Protein AF-0000000083580157 (afdb_homodimer)

InterPro domains:
  IPR006016 UspA [PF00582] (4-114)
  IPR014729 Rossmann-like alpha/beta/alpha sandwich fold [G3DSA:3.40.50.620] (3-148)

pLDDT: mean 82.27, std 22.16, range [27.19, 98.88]

Nearest PDB structures (foldseek):
  3tnj-assembly1_A-2  TM=6.710E-01  e=1.121E-06  Nitrosomonas europaea ATCC 19718
  4wny-assembly1_A-2  TM=6.795E-01  e=1.760E-06  Burkholderia pseudomallei 1710b
  3fg9-assembly1_B  TM=5.840E-01  e=4.632E-06  Lactiplantibacillus plantarum
  1jmv-assembly3_C  TM=6.205E-01  e=2.222E-04  Haemophilus influenzae
  3loq-assembly2_B  TM=6.103E-01  e=3.336E-03  Archaeoglobus fulgidus

Secondary structure (DSSP, 8-state):
--PPEEEEE--SSHHHHHHHHHHHHHT--TT-EEEEEEEE---SS--HHHHHHHHHHHHHHHHHHHGGGTTSTT-EEEEEEEES-HHHHHHHHHHHHT-SEEEEEE-TT-GGGT-HHHHHHHHT-SSEEEEEEPPPSS-S---SSTT---EEEEEEEEE--PPP--------------------------/--PPEEEEE--SSHHHHHHHHHHHHHT--TT-EEEEEEEE---SS--HHHHHHHHHHHHHHHHHHHGGGTTSTT-EEEEEEEES-HHHHHHHHHHHHT-SEEEEEE-TT-GGGT-HHHHHHHHT-SSEEEEEEPPPSS-S---SSTT---EEEEEEEEE--PPP--------------------------

Structure (mmCIF, N/CA/C/O backbone):
data_AF-0000000083580157-model_v1
#
loop_
_entity.id
_entity.type
_entity.pdbx_description
1 polymer 'UspA domain-containing protein'
#
loop_
_atom_site.group_PDB
_atom_site.id
_atom_site.type_symbol
_atom_site.label_atom_id
_atom_site.label_alt_id
_atom_site.label_comp_id
_atom_site.label_asym_id
_atom_site.label_entity_id
_atom_site.label_seq_id
_atom_site.pdbx_PDB_ins_code
_atom_site.Cartn_x
_atom_site.Cartn_y
_atom_site.Cartn_z
_atom_site.occupancy
_atom_site.B_iso_or_equiv
_atom_site.auth_seq_id
_atom_site.auth_comp_id
_atom_site.auth_asym_id
_atom_site.auth_atom_id
_atom_site.pdbx_PDB_model_num
ATOM 1 N N . MET A 1 1 ? 23.203 -1.245 -0.619 1 55.81 1 MET A N 1
ATOM 2 C CA . MET A 1 1 ? 21.828 -1.436 -0.195 1 55.81 1 MET A CA 1
ATOM 3 C C . MET A 1 1 ? 21.344 -2.84 -0.539 1 55.81 1 MET A C 1
ATOM 5 O O . MET A 1 1 ? 21.656 -3.367 -1.607 1 55.81 1 MET A O 1
ATOM 9 N N . VAL A 1 2 ? 21.109 -3.666 0.452 1 67.31 2 VAL A N 1
ATOM 10 C CA . VAL A 1 2 ? 20.719 -5.047 0.189 1 67.31 2 VAL A CA 1
ATOM 11 C C . VAL A 1 2 ? 19.453 -5.07 -0.673 1 67.31 2 VAL A C 1
ATOM 13 O O . VAL A 1 2 ? 18.469 -4.414 -0.351 1 67.31 2 VAL A O 1
ATOM 16 N N . PRO A 1 3 ? 19.625 -5.594 -1.921 1 82.44 3 PRO A N 1
ATOM 17 C CA . PRO A 1 3 ? 18.469 -5.699 -2.814 1 82.44 3 PRO A CA 1
ATOM 18 C C . PRO A 1 3 ? 17.297 -6.434 -2.176 1 82.44 3 PRO A C 1
ATOM 20 O O . PRO A 1 3 ? 17.5 -7.359 -1.382 1 82.44 3 PRO A O 1
ATOM 23 N N . HIS A 1 4 ? 16.078 -5.914 -2.373 1 92.69 4 HIS A N 1
ATOM 24 C CA . HIS A 1 4 ? 14.891 -6.609 -1.915 1 92.69 4 HIS A CA 1
ATOM 25 C C . HIS A 1 4 ? 14.445 -7.668 -2.922 1 92.69 4 HIS A C 1
ATOM 27 O O . HIS A 1 4 ? 14.523 -7.445 -4.133 1 92.69 4 HIS A O 1
ATOM 33 N N . LYS A 1 5 ? 14.172 -8.812 -2.402 1 97.69 5 LYS A N 1
ATOM 34 C CA . LYS A 1 5 ? 13.578 -9.875 -3.205 1 97.69 5 LYS A CA 1
ATOM 35 C C . LYS A 1 5 ? 12.055 -9.844 -3.117 1 97.69 5 LYS A C 1
ATOM 37 O O . LYS A 1 5 ? 11.484 -10.016 -2.035 1 97.69 5 LYS A O 1
ATOM 42 N N . ILE A 1 6 ? 11.453 -9.672 -4.266 1 98.25 6 ILE A N 1
ATOM 43 C CA . ILE A 1 6 ? 10.008 -9.5 -4.312 1 98.25 6 ILE A CA 1
ATOM 44 C C . ILE A 1 6 ? 9.391 -10.539 -5.25 1 98.25 6 ILE A C 1
ATOM 46 O O . ILE A 1 6 ? 9.922 -10.797 -6.332 1 98.25 6 ILE A O 1
ATOM 50 N N . ILE A 1 7 ? 8.32 -11.148 -4.805 1 98.81 7 ILE A N 1
ATOM 51 C CA . ILE A 1 7 ? 7.598 -12.094 -5.648 1 98.81 7 ILE A CA 1
ATOM 52 C C . ILE A 1 7 ? 6.273 -11.469 -6.094 1 98.81 7 ILE A C 1
ATOM 54 O O . ILE A 1 7 ? 5.559 -10.875 -5.285 1 98.81 7 ILE A O 1
ATOM 58 N N . ALA A 1 8 ? 5.992 -11.57 -7.352 1 98.88 8 ALA A N 1
ATOM 59 C CA . ALA A 1 8 ? 4.691 -11.203 -7.906 1 98.88 8 ALA A CA 1
ATOM 60 C C . ALA A 1 8 ? 3.988 -12.414 -8.5 1 98.88 8 ALA A C 1
ATOM 62 O O . ALA A 1 8 ? 4.57 -13.148 -9.305 1 98.88 8 ALA A O 1
ATOM 63 N N . VAL A 1 9 ? 2.746 -12.617 -8.078 1 98.88 9 VAL A N 1
ATOM 64 C CA . VAL A 1 9 ? 1.962 -13.734 -8.594 1 98.88 9 VAL A CA 1
ATOM 65 C C . VAL A 1 9 ? 1.395 -13.375 -9.961 1 98.88 9 VAL A C 1
ATOM 67 O O . VAL A 1 9 ? 0.75 -12.336 -10.125 1 98.88 9 VAL A O 1
ATOM 70 N N . VAL A 1 10 ? 1.62 -14.25 -10.906 1 98.88 10 VAL A N 1
ATOM 71 C CA . VAL A 1 10 ? 1.156 -14.047 -12.281 1 98.88 10 VAL A CA 1
ATOM 72 C C . VAL A 1 10 ? -0.082 -14.906 -12.531 1 98.88 10 VAL A C 1
ATOM 74 O O . VAL A 1 10 ? -0.008 -16.141 -12.516 1 98.88 10 VAL A O 1
ATOM 77 N N . GLU A 1 11 ? -1.159 -14.273 -12.727 1 98.31 11 GLU A N 1
ATOM 78 C CA . GLU A 1 11 ? -2.426 -14.891 -13.109 1 98.31 11 GLU A CA 1
ATOM 79 C C . GLU A 1 11 ? -3.055 -14.18 -14.305 1 98.31 11 GLU A C 1
ATOM 81 O O . GLU A 1 11 ? -2.756 -13.016 -14.562 1 98.31 11 GLU A O 1
ATOM 86 N N . ASP A 1 12 ? -3.918 -14.922 -15 1 97.81 12 ASP A N 1
ATOM 87 C CA . ASP A 1 12 ? -4.57 -14.328 -16.156 1 97.81 12 ASP A CA 1
ATOM 88 C C . ASP A 1 12 ? -5.852 -13.602 -15.758 1 97.81 12 ASP A C 1
ATOM 90 O O . ASP A 1 12 ? -6.938 -13.938 -16.234 1 97.81 12 ASP A O 1
ATOM 94 N N . VAL A 1 13 ? -5.777 -12.688 -14.852 1 96.94 13 VAL A N 1
ATOM 95 C CA . VAL A 1 13 ? -6.84 -11.805 -14.375 1 96.94 13 VAL A CA 1
ATOM 96 C C . VAL A 1 13 ? -6.316 -10.367 -14.281 1 96.94 13 VAL A C 1
ATOM 98 O O . VAL A 1 13 ? -5.133 -10.148 -14.016 1 96.94 13 VAL A O 1
ATOM 101 N N . ASP A 1 14 ? -7.117 -9.375 -14.484 1 96.25 14 ASP A N 1
ATOM 102 C CA . ASP A 1 14 ? -6.727 -7.965 -14.484 1 96.25 14 ASP A CA 1
ATOM 103 C C . ASP A 1 14 ? -6.156 -7.555 -13.125 1 96.25 14 ASP A C 1
ATOM 105 O O . ASP A 1 14 ? -5.219 -6.758 -13.062 1 96.25 14 ASP A O 1
ATOM 109 N N . ALA A 1 15 ? -6.707 -8.102 -12.078 1 97.38 15 ALA A N 1
ATOM 110 C CA . ALA A 1 15 ? -6.254 -7.746 -10.742 1 97.38 15 ALA A CA 1
ATOM 111 C C . ALA A 1 15 ? -4.758 -7.996 -10.578 1 97.38 15 ALA A C 1
ATOM 113 O O . ALA A 1 15 ? -4.062 -7.23 -9.906 1 97.38 15 ALA A O 1
ATOM 114 N N . ALA A 1 16 ? -4.273 -9.062 -11.172 1 98.56 16 ALA A N 1
ATOM 115 C CA . ALA A 1 16 ? -2.855 -9.398 -11.07 1 98.56 16 ALA A CA 1
ATOM 116 C C . ALA A 1 16 ? -1.994 -8.375 -11.797 1 98.56 16 ALA A C 1
ATOM 118 O O . ALA A 1 16 ? -0.924 -7.992 -11.32 1 98.56 16 ALA A O 1
ATOM 119 N N . ARG A 1 17 ? -2.416 -7.922 -12.938 1 98 17 ARG A N 1
ATOM 120 C CA . ARG A 1 17 ? -1.688 -6.891 -13.664 1 98 17 ARG A CA 1
ATOM 121 C C . ARG A 1 17 ? -1.689 -5.574 -12.898 1 98 17 ARG A C 1
ATOM 123 O O . ARG A 1 17 ? -0.661 -4.898 -12.812 1 98 17 ARG A O 1
ATOM 130 N N . TYR A 1 18 ? -2.814 -5.242 -12.383 1 97.19 18 TYR A N 1
ATOM 131 C CA . TYR A 1 18 ? -2.914 -4.031 -11.578 1 97.19 18 TYR A CA 1
ATOM 132 C C . TYR A 1 18 ? -1.979 -4.094 -10.375 1 97.19 18 TYR A C 1
ATOM 134 O O . TYR A 1 18 ? -1.35 -3.096 -10.016 1 97.19 18 TYR A O 1
ATOM 142 N N . ALA A 1 19 ? -1.941 -5.273 -9.812 1 98.62 19 ALA A N 1
ATOM 143 C CA . ALA A 1 19 ? -1.087 -5.449 -8.641 1 98.62 19 ALA A CA 1
ATOM 144 C C . ALA A 1 19 ? 0.376 -5.184 -8.984 1 98.62 19 ALA A C 1
ATOM 146 O O . ALA A 1 19 ? 1.064 -4.449 -8.273 1 98.62 19 ALA A O 1
ATOM 147 N N . LEU A 1 20 ? 0.856 -5.711 -10.07 1 98.56 20 LEU A N 1
ATOM 148 C CA . LEU A 1 20 ? 2.248 -5.5 -10.453 1 98.56 20 LEU A CA 1
ATOM 149 C C . LEU A 1 20 ? 2.488 -4.051 -10.859 1 98.56 20 LEU A C 1
ATOM 151 O O . LEU A 1 20 ? 3.516 -3.463 -10.508 1 98.56 20 LEU A O 1
ATOM 155 N N . ARG A 1 21 ? 1.56 -3.48 -11.586 1 97.38 21 ARG A N 1
ATOM 156 C CA . ARG A 1 21 ? 1.691 -2.074 -11.961 1 97.38 21 ARG A CA 1
ATOM 157 C C . ARG A 1 21 ? 1.788 -1.189 -10.719 1 97.38 21 ARG A C 1
ATOM 159 O O . ARG A 1 21 ? 2.613 -0.276 -10.664 1 97.38 21 ARG A O 1
ATOM 166 N N . TRP A 1 22 ? 0.952 -1.472 -9.789 1 97.38 22 TRP A N 1
ATOM 167 C CA . TRP A 1 22 ? 1.004 -0.72 -8.539 1 97.38 22 TRP A CA 1
ATOM 168 C C . TRP A 1 22 ? 2.367 -0.866 -7.871 1 97.38 22 TRP A C 1
ATOM 170 O O . TRP A 1 22 ? 2.934 0.114 -7.383 1 97.38 22 TRP A O 1
ATOM 180 N N . ALA A 1 23 ? 2.84 -2.09 -7.793 1 97.75 23 ALA A N 1
ATOM 181 C CA . ALA A 1 23 ? 4.141 -2.34 -7.172 1 97.75 23 ALA A CA 1
ATOM 182 C C . ALA A 1 23 ? 5.25 -1.59 -7.902 1 97.75 23 ALA A C 1
ATOM 184 O O . ALA A 1 23 ? 6.156 -1.039 -7.273 1 97.75 23 ALA A O 1
ATOM 185 N N . VAL A 1 24 ? 5.191 -1.546 -9.195 1 96.69 24 VAL A N 1
ATOM 186 C CA . VAL A 1 24 ? 6.18 -0.854 -10.016 1 96.69 24 VAL A CA 1
ATOM 187 C C . VAL A 1 24 ? 6.184 0.635 -9.68 1 96.69 24 VAL A C 1
ATOM 189 O O . VAL A 1 24 ? 7.246 1.254 -9.586 1 96.69 24 VAL A O 1
ATOM 192 N N . GLN A 1 25 ? 5.07 1.14 -9.43 1 94 25 GLN A N 1
ATOM 193 C CA . GLN A 1 25 ? 4.926 2.572 -9.195 1 94 25 GLN A CA 1
ATOM 194 C C . GLN A 1 25 ? 5.27 2.928 -7.75 1 94 25 GLN A C 1
ATOM 196 O O . GLN A 1 25 ? 5.793 4.012 -7.477 1 94 25 GLN A O 1
ATOM 201 N N . ASN A 1 26 ? 5.047 1.979 -6.855 1 94.44 26 ASN A N 1
ATOM 202 C CA . ASN A 1 26 ? 5.039 2.396 -5.457 1 94.44 26 ASN A CA 1
ATOM 203 C C . ASN A 1 26 ? 6.098 1.655 -4.645 1 94.44 26 ASN A C 1
ATOM 205 O O . ASN A 1 26 ? 6.559 2.154 -3.617 1 94.44 26 ASN A O 1
ATOM 209 N N . LEU A 1 27 ? 6.492 0.524 -5.098 1 94.38 27 LEU A N 1
ATOM 210 C CA . LEU A 1 27 ? 7.246 -0.34 -4.195 1 94.38 27 LEU A CA 1
ATOM 211 C C . LEU A 1 27 ? 8.633 -0.634 -4.762 1 94.38 27 LEU A C 1
ATOM 213 O O . LEU A 1 27 ? 9.633 -0.546 -4.043 1 94.38 27 LEU A O 1
ATOM 217 N N . LEU A 1 28 ? 8.711 -0.946 -6.039 1 94.5 28 LEU A N 1
ATOM 218 C CA . LEU A 1 28 ? 9.953 -1.419 -6.645 1 94.5 28 LEU A CA 1
ATOM 219 C C . LEU A 1 28 ? 10.961 -0.283 -6.777 1 94.5 28 LEU A C 1
ATOM 221 O O . LEU A 1 28 ? 10.586 0.847 -7.102 1 94.5 28 LEU A O 1
ATOM 225 N N . ARG A 1 29 ? 12.172 -0.649 -6.562 1 91.56 29 ARG A N 1
ATOM 226 C CA . ARG A 1 29 ? 13.266 0.311 -6.68 1 91.56 29 ARG A CA 1
ATOM 227 C C . ARG A 1 29 ? 14.469 -0.311 -7.383 1 91.56 29 ARG A C 1
ATOM 229 O O . ARG A 1 29 ? 14.469 -1.508 -7.676 1 91.56 29 ARG A O 1
ATOM 236 N N . ASN A 1 30 ? 15.383 0.606 -7.598 1 89.31 30 ASN A N 1
ATOM 237 C CA . ASN A 1 30 ? 16.625 0.175 -8.234 1 89.31 30 ASN A CA 1
ATOM 238 C C . ASN A 1 30 ? 17.312 -0.92 -7.43 1 89.31 30 ASN A C 1
ATOM 240 O O . ASN A 1 30 ? 17.453 -0.806 -6.211 1 89.31 30 ASN A O 1
ATOM 244 N N . GLY A 1 31 ? 17.625 -2.025 -8.164 1 90.25 31 GLY A N 1
ATOM 245 C CA . GLY A 1 31 ? 18.391 -3.09 -7.527 1 90.25 31 GLY A CA 1
ATOM 246 C C . GLY A 1 31 ? 17.516 -4.215 -7 1 90.25 31 GLY A C 1
ATOM 247 O O . GLY A 1 31 ? 18.016 -5.281 -6.641 1 90.25 31 GLY A O 1
ATOM 248 N N . ASP A 1 32 ? 16.25 -4.074 -7.023 1 94.5 32 ASP A N 1
ATOM 249 C CA . ASP A 1 32 ? 15.352 -5.113 -6.539 1 94.5 32 ASP A CA 1
ATOM 250 C C . ASP A 1 32 ? 15.352 -6.32 -7.477 1 94.5 32 ASP A C 1
ATOM 252 O O . ASP A 1 32 ? 15.688 -6.195 -8.656 1 94.5 32 ASP A O 1
ATOM 256 N N . LEU A 1 33 ? 15.094 -7.43 -6.883 1 96.94 33 LEU A N 1
ATOM 257 C CA . LEU A 1 33 ? 14.891 -8.672 -7.621 1 96.94 33 LEU A CA 1
ATOM 258 C C . LEU A 1 33 ? 13.422 -9.078 -7.609 1 96.94 33 LEU A C 1
ATOM 260 O O . LEU A 1 33 ? 12.852 -9.336 -6.547 1 96.94 33 LEU A O 1
ATOM 264 N N . VAL A 1 34 ? 12.898 -9.086 -8.789 1 98.25 34 VAL A N 1
ATOM 265 C CA . VAL A 1 34 ? 11.492 -9.445 -8.906 1 98.25 34 VAL A CA 1
ATOM 266 C C . VAL A 1 34 ? 11.352 -10.828 -9.539 1 98.25 34 VAL A C 1
ATOM 268 O O . VAL A 1 34 ? 11.898 -11.078 -10.617 1 98.25 34 VAL A O 1
ATOM 271 N N . THR A 1 35 ? 10.695 -11.711 -8.852 1 98.75 35 THR A N 1
ATOM 272 C CA . THR A 1 35 ? 10.383 -13.023 -9.398 1 98.75 35 THR A CA 1
ATOM 273 C C . THR A 1 35 ? 8.906 -13.125 -9.766 1 98.75 35 THR A C 1
ATOM 275 O O . THR A 1 35 ? 8.031 -12.984 -8.906 1 98.75 35 THR A O 1
ATOM 278 N N . LEU A 1 36 ? 8.648 -13.297 -11.07 1 98.88 36 LEU A N 1
ATOM 279 C CA . LEU A 1 36 ? 7.301 -13.531 -11.57 1 98.88 36 LEU A CA 1
ATOM 280 C C . LEU A 1 36 ? 6.973 -15.023 -11.562 1 98.88 36 LEU A C 1
ATOM 282 O O . LEU A 1 36 ? 7.648 -15.812 -12.227 1 98.88 36 LEU A O 1
ATOM 286 N N . ILE A 1 37 ? 5.902 -15.375 -10.82 1 98.88 37 ILE A N 1
ATOM 287 C CA . ILE A 1 37 ? 5.613 -16.797 -10.672 1 98.88 37 ILE A CA 1
ATOM 288 C C . ILE A 1 37 ? 4.227 -17.094 -11.242 1 98.88 37 ILE A C 1
ATOM 290 O O . ILE A 1 37 ? 3.232 -16.516 -10.82 1 98.88 37 ILE A O 1
ATOM 294 N N . HIS A 1 38 ? 4.184 -17.953 -12.172 1 98.88 38 HIS A N 1
ATOM 295 C CA . HIS A 1 38 ? 2.939 -18.531 -12.672 1 98.88 38 HIS A CA 1
ATOM 296 C C . HIS A 1 38 ? 2.857 -20.016 -12.367 1 98.88 38 HIS A C 1
ATOM 298 O O . HIS A 1 38 ? 3.807 -20.766 -12.617 1 98.88 38 HIS A O 1
ATOM 304 N N . VAL A 1 39 ? 1.701 -20.422 -11.844 1 98.38 39 VAL A N 1
ATOM 305 C CA . VAL A 1 39 ? 1.461 -21.828 -11.508 1 98.38 39 VAL A CA 1
ATOM 306 C C . VAL A 1 39 ? 0.292 -22.359 -12.328 1 98.38 39 VAL A C 1
ATOM 308 O O . VAL A 1 39 ? -0.781 -21.75 -12.367 1 98.38 39 VAL A O 1
ATOM 311 N N . TYR A 1 40 ? 0.488 -23.406 -13.031 1 96.19 40 TYR A N 1
ATOM 312 C CA . TYR A 1 40 ? -0.598 -24.062 -13.766 1 96.19 40 TYR A CA 1
ATOM 313 C C . TYR A 1 40 ? -0.956 -25.391 -13.133 1 96.19 40 TYR A C 1
ATOM 315 O O . TYR A 1 40 ? -0.108 -26.047 -12.516 1 96.19 40 TYR A O 1
ATOM 323 N N . PRO A 1 41 ? -2.279 -25.766 -13.195 1 92.62 41 PRO A N 1
ATOM 324 C CA . PRO A 1 41 ? -2.744 -26.969 -12.477 1 92.62 41 PRO A CA 1
ATOM 325 C C . PRO A 1 41 ? -2.152 -28.25 -13.039 1 92.62 41 PRO A C 1
ATOM 327 O O . PRO A 1 41 ? -1.911 -28.359 -14.242 1 92.62 41 PRO A O 1
ATOM 330 N N . SER A 1 42 ? -2.012 -29.156 -12.039 1 87.81 42 SER A N 1
ATOM 331 C CA . SER A 1 42 ? -1.619 -30.516 -12.422 1 87.81 42 SER A CA 1
ATOM 332 C C . SER A 1 42 ? -2.812 -31.312 -12.938 1 87.81 42 SER A C 1
ATOM 334 O O . SER A 1 42 ? -3.908 -31.219 -12.383 1 87.81 42 SER A O 1
ATOM 336 N N . SER A 1 43 ? -2.926 -31.562 -14.211 1 75.56 43 SER A N 1
ATOM 337 C CA . SER A 1 43 ? -4.027 -32.344 -14.75 1 75.56 43 SER A CA 1
ATOM 338 C C . SER A 1 43 ? -3.793 -33.844 -14.531 1 75.56 43 SER A C 1
ATOM 340 O O . SER A 1 43 ? -2.654 -34.312 -14.578 1 75.56 43 SER A O 1
ATOM 342 N N . ARG A 1 44 ? -4.879 -34.438 -13.93 1 70.38 44 ARG A N 1
ATOM 343 C CA . ARG A 1 44 ? -4.855 -35.875 -13.859 1 70.38 44 ARG A CA 1
ATOM 344 C C . ARG A 1 44 ? -4.566 -36.5 -15.227 1 70.38 44 ARG A C 1
ATOM 346 O O . ARG A 1 44 ? -3.982 -37.562 -15.32 1 70.38 44 ARG A O 1
ATOM 353 N N . SER A 1 45 ? -5.207 -35.719 -16.188 1 66.12 45 SER A N 1
ATOM 354 C CA . SER A 1 45 ? -5.012 -36.344 -17.5 1 66.12 45 SER A CA 1
ATOM 355 C C . SER A 1 45 ? -3.557 -36.219 -17.953 1 66.12 45 SER A C 1
ATOM 357 O O . SER A 1 45 ? -2.922 -35.188 -17.781 1 66.12 45 SER A O 1
ATOM 359 N N . LYS A 1 46 ? -2.887 -37.281 -18.016 1 67.06 46 LYS A N 1
ATOM 360 C CA . LYS A 1 46 ? -1.494 -37.531 -18.375 1 67.06 46 LYS A CA 1
ATOM 361 C C . LYS A 1 46 ? -1.177 -37.031 -19.781 1 67.06 46 LYS A C 1
ATOM 363 O O . LYS A 1 46 ? -0.217 -37.469 -20.406 1 67.06 46 LYS A O 1
ATOM 368 N N . SER A 1 47 ? -2.125 -36.031 -20.188 1 84.5 47 SER A N 1
ATOM 369 C CA . SER A 1 47 ? -1.739 -35.656 -21.531 1 84.5 47 SER A CA 1
ATOM 370 C C . SER A 1 47 ? -0.558 -34.688 -21.516 1 84.5 47 SER A C 1
ATOM 372 O O . SER A 1 47 ? -0.688 -33.531 -21.062 1 84.5 47 SER A O 1
ATOM 374 N N . LYS A 1 48 ? 0.573 -35.062 -21.859 1 87 48 LYS A N 1
ATOM 375 C CA . LYS A 1 48 ? 1.814 -34.312 -21.953 1 87 48 LYS A CA 1
ATOM 376 C C . LYS A 1 48 ? 1.64 -33.062 -22.859 1 87 48 LYS A C 1
ATOM 378 O O . LYS A 1 48 ? 2.207 -32 -22.578 1 87 48 LYS A O 1
ATOM 383 N N . LYS A 1 49 ? 0.83 -33.281 -23.859 1 90.12 49 LYS A N 1
ATOM 384 C CA . LYS A 1 49 ? 0.59 -32.156 -24.781 1 90.12 49 LYS A CA 1
ATOM 385 C C . LYS A 1 49 ? -0.134 -31.016 -24.094 1 90.12 49 LYS A C 1
ATOM 387 O O . LYS A 1 49 ? 0.207 -29.859 -24.281 1 90.12 49 LYS A O 1
ATOM 392 N N . LYS A 1 50 ? -1.105 -31.344 -23.344 1 91.19 50 LYS A N 1
ATOM 393 C CA . LYS A 1 50 ? -1.854 -30.312 -22.625 1 91.19 50 LYS A CA 1
ATOM 394 C C . LYS A 1 50 ? -0.965 -29.594 -21.625 1 91.19 50 LYS A C 1
ATOM 396 O O . LYS A 1 50 ? -1.016 -28.375 -21.5 1 91.19 50 LYS A O 1
ATOM 401 N N . GLN A 1 51 ? -0.2 -30.297 -20.953 1 92.5 51 GLN A N 1
ATOM 402 C CA . GLN A 1 51 ? 0.711 -29.734 -19.969 1 92.5 51 GLN A CA 1
ATOM 403 C C . GLN A 1 51 ? 1.712 -28.781 -20.625 1 92.5 51 GLN A C 1
ATOM 405 O O . GLN A 1 51 ? 2.01 -27.719 -20.094 1 92.5 51 GLN A O 1
ATOM 410 N N . ARG A 1 52 ? 2.221 -29.25 -21.766 1 93.88 52 ARG A N 1
ATOM 411 C CA . ARG A 1 52 ? 3.148 -28.406 -22.516 1 93.88 52 ARG A CA 1
ATOM 412 C C . ARG A 1 52 ? 2.482 -27.094 -22.938 1 93.88 52 ARG A C 1
ATOM 414 O O . ARG A 1 52 ? 3.098 -26.031 -22.891 1 93.88 52 ARG A O 1
ATOM 421 N N . ARG A 1 53 ? 1.278 -27.188 -23.359 1 95.19 53 ARG A N 1
ATOM 422 C CA . ARG A 1 53 ? 0.533 -26 -23.781 1 95.19 53 ARG A CA 1
ATOM 423 C C . ARG A 1 53 ? 0.31 -25.047 -22.609 1 95.19 53 ARG A C 1
ATOM 425 O O . ARG A 1 53 ? 0.454 -23.828 -22.766 1 95.19 53 ARG A O 1
ATOM 432 N N . LEU A 1 54 ? -0.046 -25.594 -21.484 1 95.69 54 LEU A N 1
ATOM 433 C CA . LEU A 1 54 ? -0.276 -24.781 -20.297 1 95.69 54 LEU A CA 1
ATOM 434 C C . LEU A 1 54 ? 1.006 -24.078 -19.859 1 95.69 54 LEU A C 1
ATOM 436 O O . LEU A 1 54 ? 0.981 -22.906 -19.5 1 95.69 54 LEU A O 1
ATOM 440 N N . ARG A 1 55 ? 2.049 -24.797 -19.891 1 96.44 55 ARG A N 1
ATOM 441 C CA . ARG A 1 55 ? 3.342 -24.219 -19.531 1 96.44 55 ARG A CA 1
ATOM 442 C C . ARG A 1 55 ? 3.711 -23.078 -20.469 1 96.44 55 ARG A C 1
ATOM 444 O O . ARG A 1 55 ? 4.16 -22.016 -20.016 1 96.44 55 ARG A O 1
ATOM 451 N N . LEU A 1 56 ? 3.504 -23.297 -21.75 1 97.69 56 LEU A N 1
ATOM 452 C CA . LEU A 1 56 ? 3.824 -22.266 -22.734 1 97.69 56 LEU A CA 1
ATOM 453 C C . LEU A 1 56 ? 2.947 -21.031 -22.547 1 97.69 56 LEU A C 1
ATOM 455 O O . LEU A 1 56 ? 3.439 -19.906 -22.609 1 97.69 56 LEU A O 1
ATOM 459 N N . LYS A 1 57 ? 1.721 -21.234 -22.359 1 97.94 57 LYS A N 1
ATOM 460 C CA . LYS A 1 57 ? 0.805 -20.125 -22.109 1 97.94 57 LYS A CA 1
ATOM 461 C C . LYS A 1 57 ? 1.209 -19.344 -20.859 1 97.94 57 LYS A C 1
ATOM 463 O O . LYS A 1 57 ? 1.163 -18.109 -20.859 1 97.94 57 LYS A O 1
ATOM 468 N N . GLY A 1 58 ? 1.562 -20.078 -19.859 1 98.44 58 GLY A N 1
ATOM 469 C CA . GLY A 1 58 ? 2.027 -19.438 -18.641 1 98.44 58 GLY A CA 1
ATOM 470 C C . GLY A 1 58 ? 3.268 -18.594 -18.844 1 98.44 58 GLY A C 1
ATOM 471 O O . GLY A 1 58 ? 3.371 -17.5 -18.297 1 98.44 58 GLY A O 1
ATOM 472 N N . PHE A 1 59 ? 4.168 -19.109 -19.609 1 98.5 59 PHE A N 1
ATOM 473 C CA . PHE A 1 59 ? 5.391 -18.375 -19.906 1 98.5 59 PHE A CA 1
ATOM 474 C C . PHE A 1 59 ? 5.086 -17.094 -20.672 1 98.5 59 PHE A C 1
ATOM 476 O O . PHE A 1 59 ? 5.621 -16.031 -20.359 1 98.5 59 PHE A O 1
ATOM 483 N N . GLN A 1 60 ? 4.246 -17.203 -21.625 1 98.75 60 GLN A N 1
ATOM 484 C CA . GLN A 1 60 ? 3.854 -16.031 -22.406 1 98.75 60 GLN A CA 1
ATOM 485 C C . GLN A 1 60 ? 3.172 -14.992 -21.516 1 98.75 60 GLN A C 1
ATOM 487 O O . GLN A 1 60 ? 3.43 -13.789 -21.641 1 98.75 60 GLN A O 1
ATOM 492 N N . LEU A 1 61 ? 2.365 -15.492 -20.688 1 98.81 61 LEU A N 1
ATOM 493 C CA . LEU A 1 61 ? 1.695 -14.609 -19.734 1 98.81 61 LEU A CA 1
ATOM 494 C C . LEU A 1 61 ? 2.709 -13.906 -18.844 1 98.81 61 LEU A C 1
ATOM 496 O O . LEU A 1 61 ? 2.646 -12.688 -18.656 1 98.81 61 LEU A O 1
ATOM 500 N N . ALA A 1 62 ? 3.635 -14.633 -18.328 1 98.75 62 ALA A N 1
ATOM 501 C CA . ALA A 1 62 ? 4.66 -14.07 -17.453 1 98.75 62 ALA A CA 1
ATOM 502 C C . ALA A 1 62 ? 5.52 -13.055 -18.203 1 98.75 62 ALA A C 1
ATOM 504 O O . ALA A 1 62 ? 5.922 -12.039 -17.625 1 98.75 62 ALA A O 1
ATOM 505 N N . LEU A 1 63 ? 5.762 -13.32 -19.438 1 98.44 63 LEU A N 1
ATOM 506 C CA . LEU A 1 63 ? 6.523 -12.375 -20.25 1 98.44 63 LEU A CA 1
ATOM 507 C C . LEU A 1 63 ? 5.777 -11.055 -20.406 1 98.44 63 LEU A C 1
ATOM 509 O O . LEU A 1 63 ? 6.387 -9.984 -20.359 1 98.44 63 LEU A O 1
ATOM 513 N N . SER A 1 64 ? 4.539 -11.141 -20.594 1 98.44 64 SER A N 1
ATOM 514 C CA . SER A 1 64 ? 3.746 -9.922 -20.688 1 98.44 64 SER A CA 1
ATOM 515 C C . SER A 1 64 ? 3.797 -9.117 -19.391 1 98.44 64 SER A C 1
ATOM 517 O O . SER A 1 64 ? 3.707 -7.891 -19.422 1 98.44 64 SER A O 1
ATOM 519 N N . PHE A 1 65 ? 3.893 -9.781 -18.281 1 98.69 65 PHE A N 1
ATOM 520 C CA . PHE A 1 65 ? 4.062 -9.102 -17 1 98.69 65 PHE A CA 1
ATOM 521 C C . PHE A 1 65 ? 5.445 -8.461 -16.906 1 98.69 65 PHE A C 1
ATOM 523 O O . PHE A 1 65 ? 5.598 -7.375 -16.344 1 98.69 65 PHE A O 1
ATOM 530 N N . LYS A 1 66 ? 6.418 -9.164 -17.391 1 98.25 66 LYS A N 1
ATOM 531 C CA . LYS A 1 66 ? 7.773 -8.625 -17.391 1 98.25 66 LYS A CA 1
ATOM 532 C C . LYS A 1 66 ? 7.82 -7.258 -18.062 1 98.25 66 LYS A C 1
ATOM 534 O O . LYS A 1 66 ? 8.562 -6.371 -17.625 1 98.25 66 LYS A O 1
ATOM 539 N N . ASP A 1 67 ? 7.02 -7.051 -19.047 1 97.12 67 ASP A N 1
ATOM 540 C CA . ASP A 1 67 ? 6.957 -5.793 -19.781 1 97.12 67 ASP A CA 1
ATOM 541 C C . ASP A 1 67 ? 6.508 -4.648 -18.875 1 97.12 67 ASP A C 1
ATOM 543 O O . ASP A 1 67 ? 6.832 -3.486 -19.125 1 97.12 67 ASP A O 1
ATOM 547 N N . LEU A 1 68 ? 5.789 -4.949 -17.891 1 96.56 68 LEU A N 1
ATOM 548 C CA . LEU A 1 68 ? 5.32 -3.928 -16.953 1 96.56 68 LEU A CA 1
ATOM 549 C C . LEU A 1 68 ? 6.473 -3.385 -16.109 1 96.56 68 LEU A C 1
ATOM 551 O O . LEU A 1 68 ? 6.371 -2.297 -15.539 1 96.56 68 LEU A O 1
ATOM 555 N N . CYS A 1 69 ? 7.551 -4.125 -16.031 1 96.06 69 CYS A N 1
ATOM 556 C CA . CYS A 1 69 ? 8.664 -3.77 -15.164 1 96.06 69 CYS A CA 1
ATOM 557 C C . CYS A 1 69 ? 9.734 -3.002 -15.938 1 96.06 69 CYS A C 1
ATOM 559 O O . CYS A 1 69 ? 10.719 -2.543 -15.359 1 96.06 69 CYS A O 1
ATOM 561 N N . VAL A 1 70 ? 9.648 -2.848 -17.234 1 89.62 70 VAL A N 1
ATOM 562 C CA . VAL A 1 70 ? 10.672 -2.271 -18.094 1 89.62 70 VAL A CA 1
ATOM 563 C C . VAL A 1 70 ? 10.938 -0.823 -17.688 1 89.62 70 VAL A C 1
ATOM 565 O O . VAL A 1 70 ? 12.07 -0.339 -17.797 1 89.62 70 VAL A O 1
ATOM 568 N N . GLY A 1 71 ? 10.164 -0.108 -17.062 1 83.94 71 GLY A N 1
ATOM 569 C CA . GLY A 1 71 ? 10.336 1.29 -16.703 1 83.94 71 GLY A CA 1
ATOM 570 C C . GLY A 1 71 ? 11.07 1.481 -15.391 1 83.94 71 GLY A C 1
ATOM 571 O O . GLY A 1 71 ? 11.406 2.607 -15.023 1 83.94 71 GLY A O 1
ATOM 572 N N . VAL A 1 72 ? 11.43 0.406 -14.695 1 85.5 72 VAL A N 1
ATOM 573 C CA . VAL A 1 72 ? 12.156 0.506 -13.43 1 85.5 72 VAL A CA 1
ATOM 574 C C . VAL A 1 72 ? 13.633 0.226 -13.664 1 85.5 72 VAL A C 1
ATOM 576 O O . VAL A 1 72 ? 14.016 -0.9 -13.984 1 85.5 72 VAL A O 1
ATOM 579 N N . PRO A 1 73 ? 14.445 1.174 -13.469 1 84.19 73 PRO A N 1
ATOM 580 C CA . PRO A 1 73 ? 15.867 0.965 -13.75 1 84.19 73 PRO A CA 1
ATOM 581 C C . PRO A 1 73 ? 16.484 -0.119 -12.867 1 84.19 73 PRO A C 1
ATOM 583 O O . PRO A 1 73 ? 16.125 -0.248 -11.695 1 84.19 73 PRO A O 1
ATOM 586 N N . GLU A 1 74 ? 17.328 -0.967 -13.43 1 86.81 74 GLU A N 1
ATOM 587 C CA . GLU A 1 74 ? 18.219 -1.933 -12.797 1 86.81 74 GLU A CA 1
ATOM 588 C C . GLU A 1 74 ? 17.438 -2.955 -11.984 1 86.81 74 GLU A C 1
ATOM 590 O O . GLU A 1 74 ? 17.922 -3.473 -10.977 1 86.81 74 GLU A O 1
ATOM 595 N N . VAL A 1 75 ? 16.188 -3.096 -12.266 1 92.31 75 VAL A N 1
ATOM 596 C CA . VAL A 1 75 ? 15.461 -4.188 -11.633 1 92.31 75 VAL A CA 1
ATOM 597 C C . VAL A 1 75 ? 15.742 -5.496 -12.375 1 92.31 75 VAL A C 1
ATOM 599 O O . VAL A 1 75 ? 15.75 -5.527 -13.609 1 92.31 75 VAL A O 1
ATOM 602 N N . LYS A 1 76 ? 16.062 -6.512 -11.68 1 95.31 76 LYS A N 1
ATOM 603 C CA . LYS A 1 76 ? 16.219 -7.848 -12.242 1 95.31 76 LYS A CA 1
ATOM 604 C C . LYS A 1 76 ? 14.922 -8.648 -12.148 1 95.31 76 LYS A C 1
ATOM 606 O O . LYS A 1 76 ? 14.344 -8.773 -11.062 1 95.31 76 LYS A O 1
ATOM 611 N N . VAL A 1 77 ? 14.539 -9.125 -13.305 1 97.81 77 VAL A N 1
ATOM 612 C CA . VAL A 1 77 ? 13.281 -9.859 -13.336 1 97.81 77 VAL A CA 1
ATOM 613 C C . VAL A 1 77 ? 13.539 -11.32 -13.695 1 97.81 77 VAL A C 1
ATOM 615 O O . VAL A 1 77 ? 14.219 -11.609 -14.688 1 97.81 77 VAL A O 1
ATOM 618 N N . GLU A 1 78 ? 13.055 -12.172 -12.852 1 97.94 78 GLU A N 1
ATOM 619 C CA . GLU A 1 78 ? 13.078 -13.609 -13.109 1 97.94 78 GLU A CA 1
ATOM 620 C C . GLU A 1 78 ? 11.664 -14.164 -13.273 1 97.94 78 GLU A C 1
ATOM 622 O O . GLU A 1 78 ? 10.727 -13.68 -12.641 1 97.94 78 GLU A O 1
ATOM 627 N N . ILE A 1 79 ? 11.594 -15.227 -14.156 1 98.62 79 ILE A N 1
ATOM 628 C CA . ILE A 1 79 ? 10.297 -15.844 -14.398 1 98.62 79 ILE A CA 1
ATOM 629 C C . ILE A 1 79 ? 10.344 -17.312 -13.969 1 98.62 79 ILE A C 1
ATOM 631 O O . ILE A 1 79 ? 11.273 -18.047 -14.32 1 98.62 79 ILE A O 1
ATOM 635 N N . ILE A 1 80 ? 9.359 -17.719 -13.203 1 98.69 80 ILE A N 1
ATOM 636 C CA . ILE A 1 80 ? 9.172 -19.125 -12.828 1 98.69 80 ILE A CA 1
ATOM 637 C C . ILE A 1 80 ? 7.77 -19.578 -13.227 1 98.69 80 ILE A C 1
ATOM 639 O O . ILE A 1 80 ? 6.777 -18.984 -12.805 1 98.69 80 ILE A O 1
ATOM 643 N N . VAL A 1 81 ? 7.707 -20.547 -14.109 1 98.62 81 VAL A N 1
ATOM 644 C CA . VAL A 1 81 ? 6.457 -21.219 -14.461 1 98.62 81 VAL A CA 1
ATOM 645 C C . VAL A 1 81 ? 6.488 -22.672 -13.977 1 98.62 81 VAL A C 1
ATOM 647 O O . VAL A 1 81 ? 7.359 -23.438 -14.367 1 98.62 81 VAL A O 1
ATOM 650 N N . THR A 1 82 ? 5.547 -23 -13.133 1 97.25 82 THR A N 1
ATOM 651 C CA . THR A 1 82 ? 5.633 -24.312 -12.516 1 97.25 82 THR A CA 1
ATOM 652 C C . THR A 1 82 ? 4.246 -24.938 -12.383 1 97.25 82 THR A C 1
ATOM 654 O O . THR A 1 82 ? 3.234 -24.234 -12.414 1 97.25 82 THR A O 1
ATOM 657 N N . GLU A 1 83 ? 4.254 -26.219 -12.266 1 96.12 83 GLU A N 1
ATOM 658 C CA . GLU A 1 83 ? 3.033 -27 -12.094 1 96.12 83 GLU A CA 1
ATOM 659 C C . GLU A 1 83 ? 2.725 -27.234 -10.617 1 96.12 83 GLU A C 1
ATOM 661 O O . GLU A 1 83 ? 3.631 -27.484 -9.82 1 96.12 83 GLU A O 1
ATOM 666 N N . GLY A 1 84 ? 1.357 -27.125 -10.242 1 95.31 84 GLY A N 1
ATOM 667 C CA . GLY A 1 84 ? 0.956 -27.422 -8.875 1 95.31 84 GLY A CA 1
ATOM 668 C C . GLY A 1 84 ? -0.231 -26.609 -8.406 1 95.31 84 GLY A C 1
ATOM 669 O O . GLY A 1 84 ? -0.967 -26.047 -9.219 1 95.31 84 GLY A O 1
ATOM 670 N N . ASP A 1 85 ? -0.415 -26.719 -7.078 1 94.5 85 ASP A N 1
ATOM 671 C CA . ASP A 1 85 ? -1.397 -25.859 -6.43 1 94.5 85 ASP A CA 1
ATOM 672 C C . ASP A 1 85 ? -0.825 -24.453 -6.184 1 94.5 85 ASP A C 1
ATOM 674 O O . ASP A 1 85 ? 0.264 -24.328 -5.621 1 94.5 85 ASP A O 1
ATOM 678 N N . LEU A 1 86 ? -1.545 -23.516 -6.621 1 96.19 86 LEU A N 1
ATOM 679 C CA . LEU A 1 86 ? -1.047 -22.141 -6.613 1 96.19 86 LEU A CA 1
ATOM 680 C C . LEU A 1 86 ? -0.612 -21.734 -5.211 1 96.19 86 LEU A C 1
ATOM 682 O O . LEU A 1 86 ? 0.529 -21.312 -5.012 1 96.19 86 LEU A O 1
ATOM 686 N N . GLY A 1 87 ? -1.474 -21.875 -4.211 1 95.69 87 GLY A N 1
ATOM 687 C CA . GLY A 1 87 ? -1.155 -21.469 -2.85 1 95.69 87 GLY A CA 1
ATOM 688 C C . GLY A 1 87 ? 0.074 -22.172 -2.295 1 95.69 87 GLY A C 1
ATOM 689 O O . GLY A 1 87 ? 0.97 -21.516 -1.754 1 95.69 87 GLY A O 1
ATOM 690 N N . THR A 1 88 ? 0.154 -23.453 -2.504 1 95.81 88 THR A N 1
ATOM 691 C CA . THR A 1 88 ? 1.262 -24.266 -2.012 1 95.81 88 THR A CA 1
ATOM 692 C C . THR A 1 88 ? 2.572 -23.859 -2.676 1 95.81 88 THR A C 1
ATOM 694 O O . THR A 1 88 ? 3.594 -23.703 -2.004 1 95.81 88 THR A O 1
ATOM 697 N N . MET A 1 89 ? 2.498 -23.625 -3.98 1 97.19 89 MET A N 1
ATOM 698 C CA . MET A 1 89 ? 3.713 -23.297 -4.715 1 97.19 89 MET A CA 1
ATOM 699 C C . MET A 1 89 ? 4.199 -21.891 -4.344 1 97.19 89 MET A C 1
ATOM 701 O O . MET A 1 89 ? 5.406 -21.672 -4.203 1 97.19 89 MET A O 1
ATOM 705 N N . ILE A 1 90 ? 3.326 -20.953 -4.121 1 97.81 90 ILE A N 1
ATOM 706 C CA . ILE A 1 90 ? 3.703 -19.594 -3.754 1 97.81 90 ILE A CA 1
ATOM 707 C C . ILE A 1 90 ? 4.387 -19.594 -2.389 1 97.81 90 ILE A C 1
ATOM 709 O O . ILE A 1 90 ? 5.445 -18.984 -2.219 1 97.81 90 ILE A O 1
ATOM 713 N N . ILE A 1 91 ? 3.818 -20.312 -1.477 1 97.69 91 ILE A N 1
ATOM 714 C CA . ILE A 1 91 ? 4.375 -20.375 -0.13 1 97.69 91 ILE A CA 1
ATOM 715 C C . ILE A 1 91 ? 5.777 -20.969 -0.18 1 97.69 91 ILE A C 1
ATOM 717 O O . ILE A 1 91 ? 6.711 -20.438 0.427 1 97.69 91 ILE A O 1
ATOM 721 N N . SER A 1 92 ? 5.891 -22.047 -0.926 1 97.62 92 SER A N 1
ATOM 722 C CA . SER A 1 92 ? 7.18 -22.719 -1.062 1 97.62 92 SER A CA 1
ATOM 723 C C . SER A 1 92 ? 8.219 -21.781 -1.686 1 97.62 92 SER A C 1
ATOM 725 O O . SER A 1 92 ? 9.352 -21.703 -1.211 1 97.62 92 SER A O 1
ATOM 727 N N . MET A 1 93 ? 7.855 -21.062 -2.668 1 97.94 93 MET A N 1
ATOM 728 C CA . MET A 1 93 ? 8.789 -20.188 -3.377 1 97.94 93 MET A CA 1
ATOM 729 C C . MET A 1 93 ? 9.195 -19 -2.508 1 97.94 93 MET A C 1
ATOM 731 O O . MET A 1 93 ? 10.344 -18.562 -2.547 1 97.94 93 MET A O 1
ATOM 735 N N . VAL A 1 94 ? 8.258 -18.453 -1.729 1 98.19 94 VAL A N 1
ATOM 736 C CA . VAL A 1 94 ? 8.578 -17.359 -0.822 1 98.19 94 VAL A CA 1
ATOM 737 C C . VAL A 1 94 ? 9.664 -17.797 0.161 1 98.19 94 VAL A C 1
ATOM 739 O O . VAL A 1 94 ? 10.625 -17.062 0.396 1 98.19 94 VAL A O 1
ATOM 742 N N . LYS A 1 95 ? 9.547 -19 0.665 1 97.88 95 LYS A N 1
ATOM 743 C CA . LYS A 1 95 ? 10.508 -19.531 1.628 1 97.88 95 LYS A CA 1
ATOM 744 C C . LYS A 1 95 ? 11.859 -19.797 0.97 1 97.88 95 LYS A C 1
ATOM 746 O O . LYS A 1 95 ? 12.898 -19.422 1.508 1 97.88 95 LYS A O 1
ATOM 751 N N . GLU A 1 96 ? 11.82 -20.375 -0.183 1 97.69 96 GLU A N 1
ATOM 752 C CA . GLU A 1 96 ? 13.039 -20.75 -0.892 1 97.69 96 GLU A CA 1
ATOM 753 C C . GLU A 1 96 ? 13.828 -19.516 -1.315 1 97.69 96 GLU A C 1
ATOM 755 O O . GLU A 1 96 ? 15.055 -19.469 -1.15 1 97.69 96 GLU A O 1
ATOM 760 N N . ILE A 1 97 ? 13.148 -18.547 -1.783 1 97.12 97 ILE A N 1
ATOM 761 C CA . ILE A 1 97 ? 13.781 -17.344 -2.314 1 97.12 97 ILE A CA 1
ATOM 762 C C . ILE A 1 97 ? 14.125 -16.391 -1.171 1 97.12 97 ILE A C 1
ATOM 764 O O . ILE A 1 97 ? 15.078 -15.617 -1.269 1 97.12 97 ILE A O 1
ATOM 768 N N . GLY A 1 98 ? 13.445 -16.516 -0.106 1 97.38 98 GLY A N 1
ATOM 769 C CA . GLY A 1 98 ? 13.57 -15.531 0.957 1 97.38 98 GLY A CA 1
ATOM 770 C C . GLY A 1 98 ? 13.031 -14.164 0.572 1 97.38 98 GLY A C 1
ATOM 771 O O . GLY A 1 98 ? 13.695 -13.141 0.798 1 97.38 98 GLY A O 1
ATOM 772 N N . ALA A 1 99 ? 11.875 -14.164 -0.127 1 97.81 99 ALA A N 1
ATOM 773 C CA . ALA A 1 99 ? 11.273 -12.906 -0.571 1 97.81 99 ALA A CA 1
ATOM 774 C C . ALA A 1 99 ? 10.789 -12.086 0.616 1 97.81 99 ALA A C 1
ATOM 776 O O . ALA A 1 99 ? 10.211 -12.625 1.561 1 97.81 99 ALA A O 1
ATOM 777 N N . SER A 1 100 ? 11.047 -10.836 0.567 1 95.94 100 SER A N 1
ATOM 778 C CA . SER A 1 100 ? 10.625 -9.945 1.643 1 95.94 100 SER A CA 1
ATOM 779 C C . SER A 1 100 ? 9.203 -9.43 1.409 1 95.94 100 SER A C 1
ATOM 781 O O . SER A 1 100 ? 8.555 -8.945 2.336 1 95.94 100 SER A O 1
ATOM 783 N N . ALA A 1 101 ? 8.742 -9.516 0.181 1 97.94 101 ALA A N 1
ATOM 784 C CA . ALA A 1 101 ? 7.395 -9.047 -0.136 1 97.94 101 ALA A CA 1
ATOM 785 C C . ALA A 1 101 ? 6.75 -9.93 -1.204 1 97.94 101 ALA A C 1
ATOM 787 O O . ALA A 1 101 ? 7.426 -10.391 -2.127 1 97.94 101 ALA A O 1
ATOM 788 N N . LEU A 1 102 ? 5.48 -10.148 -1.034 1 98.56 102 LEU A N 1
ATOM 789 C CA . LEU A 1 102 ? 4.633 -10.867 -1.983 1 98.56 102 LEU A CA 1
ATOM 790 C C . LEU A 1 102 ? 3.533 -9.953 -2.518 1 98.56 102 LEU A C 1
ATOM 792 O O . LEU A 1 102 ? 2.752 -9.398 -1.743 1 98.56 102 LEU A O 1
ATOM 796 N N . ILE A 1 103 ? 3.479 -9.812 -3.82 1 98.69 103 ILE A N 1
ATOM 797 C CA . ILE A 1 103 ? 2.48 -8.992 -4.496 1 98.69 103 ILE A CA 1
ATOM 798 C C . ILE A 1 103 ? 1.494 -9.891 -5.242 1 98.69 103 ILE A C 1
ATOM 800 O O . ILE A 1 103 ? 1.9 -10.773 -6.004 1 98.69 103 ILE A O 1
ATOM 804 N N . LEU A 1 10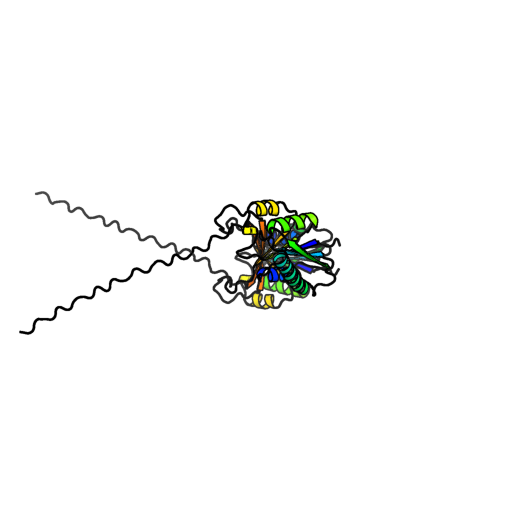4 ? 0.212 -9.695 -5.004 1 98.5 104 LEU A N 1
ATOM 805 C CA . LEU A 1 104 ? -0.775 -10.477 -5.738 1 98.5 104 LEU A CA 1
ATOM 806 C C . LEU A 1 104 ? -2.039 -9.664 -5.992 1 98.5 104 LEU A C 1
ATOM 808 O O . LEU A 1 104 ? -2.301 -8.68 -5.293 1 98.5 104 LEU A O 1
ATOM 812 N N . GLY A 1 105 ? -2.701 -10 -7.078 1 98.31 105 GLY A N 1
ATOM 813 C CA . GLY A 1 105 ? -4.031 -9.461 -7.309 1 98.31 105 GLY A CA 1
ATOM 814 C C . GLY A 1 105 ? -5.098 -10.117 -6.449 1 98.31 105 GLY A C 1
ATOM 815 O O . GLY A 1 105 ? -5.152 -11.344 -6.344 1 98.31 105 GLY A O 1
ATOM 816 N N . LEU A 1 106 ? -5.887 -9.281 -5.828 1 96.25 106 LEU A N 1
ATOM 817 C CA . LEU A 1 106 ? -6.992 -9.805 -5.031 1 96.25 106 LEU A CA 1
ATOM 818 C C . LEU A 1 106 ? -8.281 -9.82 -5.84 1 96.25 106 LEU A C 1
ATOM 820 O O . LEU A 1 106 ? -8.711 -8.789 -6.359 1 96.25 106 LEU A O 1
ATOM 824 N N . HIS A 1 107 ? -8.859 -10.883 -5.961 1 93.75 107 HIS A N 1
ATOM 825 C CA . HIS A 1 107 ? -10.094 -11.109 -6.707 1 93.75 107 HIS A CA 1
ATOM 826 C C . HIS A 1 107 ? -10.906 -12.242 -6.094 1 93.75 107 HIS A C 1
ATOM 828 O O . HIS A 1 107 ? -10.461 -12.891 -5.145 1 93.75 107 HIS A O 1
ATOM 834 N N . ASP A 1 108 ? -12.062 -12.531 -6.574 1 90.12 108 ASP A N 1
ATOM 835 C CA . ASP A 1 108 ? -13.023 -13.43 -5.945 1 90.12 108 ASP A CA 1
ATOM 836 C C . ASP A 1 108 ? -12.492 -14.867 -5.93 1 90.12 108 ASP A C 1
ATOM 838 O O . ASP A 1 108 ? -12.867 -15.656 -5.062 1 90.12 108 ASP A O 1
ATOM 842 N N . GLN A 1 109 ? -11.641 -15.234 -6.832 1 91.75 109 GLN A N 1
ATOM 843 C CA . GLN A 1 109 ? -11.133 -16.594 -6.922 1 91.75 109 GLN A CA 1
ATOM 844 C C . GLN A 1 109 ? -9.688 -16.688 -6.43 1 91.75 109 GLN A C 1
ATOM 846 O O . GLN A 1 109 ? -8.969 -17.625 -6.781 1 91.75 109 GLN A O 1
ATOM 851 N N . SER A 1 110 ? -9.32 -15.742 -5.676 1 94.06 110 SER A N 1
ATOM 852 C CA . SER A 1 110 ? -7.957 -15.742 -5.148 1 94.06 110 SER A CA 1
ATOM 853 C C . SER A 1 110 ? -7.695 -16.984 -4.309 1 94.06 110 SER A C 1
ATOM 855 O O . SER A 1 110 ? -8.57 -17.438 -3.559 1 94.06 110 SER A O 1
ATOM 857 N N . PHE A 1 111 ? -6.461 -17.484 -4.426 1 92.44 111 PHE A N 1
ATOM 858 C CA . PHE A 1 111 ? -6.098 -18.703 -3.723 1 92.44 111 PHE A CA 1
ATOM 859 C C . PHE A 1 111 ? -6.184 -18.516 -2.213 1 92.44 111 PHE A C 1
ATOM 861 O O . PHE A 1 111 ? -6.297 -19.484 -1.46 1 92.44 111 PHE A O 1
ATOM 868 N N . LEU A 1 112 ? -6.156 -17.359 -1.776 1 91.75 112 LEU A N 1
ATOM 869 C CA . LEU A 1 112 ? -6.234 -17.047 -0.357 1 91.75 112 LEU A CA 1
ATOM 870 C C . LEU A 1 112 ? -7.598 -17.422 0.213 1 91.75 112 LEU A C 1
ATOM 872 O O . LEU A 1 112 ? -7.746 -17.562 1.428 1 91.75 112 LEU A O 1
ATOM 876 N N . TYR A 1 113 ? -8.555 -17.594 -0.675 1 89.06 113 TYR A N 1
ATOM 877 C CA . TYR A 1 113 ? -9.906 -17.922 -0.225 1 89.06 113 TYR A CA 1
ATOM 878 C C . TYR A 1 113 ? -10.133 -19.422 -0.212 1 89.06 113 TYR A C 1
ATOM 880 O O . TYR A 1 113 ? -11.164 -19.891 0.272 1 89.06 113 TYR A O 1
ATOM 888 N N . LYS A 1 114 ? -9.297 -20.188 -0.642 1 85 114 LYS A N 1
ATOM 889 C CA . LYS A 1 114 ? -9.633 -21.562 -1.021 1 85 114 LYS A CA 1
ATOM 890 C C . LYS A 1 114 ? -9.156 -22.562 0.036 1 85 114 LYS A C 1
ATOM 892 O O . LYS A 1 114 ? -9.711 -23.656 0.159 1 85 114 LYS A O 1
ATOM 897 N N . SER A 1 115 ? -8.125 -22.234 0.754 1 84.62 115 SER A N 1
ATOM 898 C CA . SER A 1 115 ? -7.547 -23.266 1.613 1 84.62 115 SER A CA 1
ATOM 899 C C . SER A 1 115 ? -7.145 -22.688 2.967 1 84.62 115 SER A C 1
ATOM 901 O O . SER A 1 115 ? -6.332 -21.766 3.039 1 84.62 115 SER A O 1
ATOM 903 N N . ALA A 1 116 ? -7.633 -23.328 3.982 1 83.25 116 ALA A N 1
ATOM 904 C CA . ALA A 1 116 ? -7.246 -22.953 5.34 1 83.25 116 ALA A CA 1
ATOM 905 C C . ALA A 1 116 ? -5.762 -23.219 5.578 1 83.25 116 ALA A C 1
ATOM 907 O O . ALA A 1 116 ? -5.09 -22.453 6.262 1 83.25 116 ALA A O 1
ATOM 908 N N . THR A 1 117 ? -5.348 -24.312 5.008 1 87.94 117 THR A N 1
ATOM 909 C CA . THR A 1 117 ? -3.941 -24.672 5.152 1 87.94 117 THR A CA 1
ATOM 910 C C . THR A 1 117 ? -3.043 -23.609 4.523 1 87.94 117 THR A C 1
ATOM 912 O O . THR A 1 117 ? -2.025 -23.234 5.105 1 87.94 117 THR A O 1
ATOM 915 N N . VAL A 1 118 ? -3.443 -23.125 3.4 1 89.88 118 VAL A N 1
ATOM 916 C CA . VAL A 1 118 ? -2.695 -22.062 2.738 1 89.88 118 VAL A CA 1
ATOM 917 C C . VAL A 1 118 ? -2.699 -20.812 3.607 1 89.88 118 VAL A C 1
ATOM 919 O O . VAL A 1 118 ? -1.662 -20.156 3.791 1 89.88 118 VAL A O 1
ATOM 922 N N . ASN A 1 119 ? -3.773 -20.594 4.207 1 88.19 119 ASN A N 1
ATOM 923 C CA . ASN A 1 119 ? -3.9 -19.406 5.039 1 88.19 119 ASN A CA 1
ATOM 924 C C . ASN A 1 119 ? -2.979 -19.469 6.254 1 88.19 119 ASN A C 1
ATOM 926 O O . ASN A 1 119 ? -2.297 -18.484 6.574 1 88.19 119 ASN A O 1
ATOM 930 N N . THR A 1 120 ? -3.033 -20.625 6.883 1 89.12 120 THR A N 1
ATOM 931 C CA . THR A 1 120 ? -2.174 -20.812 8.047 1 89.12 120 THR A CA 1
ATOM 932 C C . THR A 1 120 ? -0.705 -20.656 7.668 1 89.12 120 THR A C 1
ATOM 934 O O . THR A 1 120 ? 0.057 -20 8.375 1 89.12 120 THR A O 1
ATOM 937 N N . ASN A 1 121 ? -0.333 -21.203 6.562 1 93.19 121 ASN A N 1
ATOM 938 C CA . ASN A 1 121 ? 1.055 -21.141 6.117 1 93.19 121 ASN A CA 1
ATOM 939 C C . ASN A 1 121 ? 1.438 -19.734 5.684 1 93.19 121 ASN A C 1
ATOM 941 O O . ASN A 1 121 ? 2.568 -19.297 5.906 1 93.19 121 ASN A O 1
ATOM 945 N N . MET A 1 122 ? 0.494 -19.078 5.098 1 93.69 122 MET A N 1
ATOM 946 C CA . MET A 1 122 ? 0.747 -17.688 4.691 1 93.69 122 MET A CA 1
ATOM 947 C C . MET A 1 122 ? 1.062 -16.812 5.902 1 93.69 122 MET A C 1
ATOM 949 O O . MET A 1 122 ? 1.953 -15.969 5.844 1 93.69 122 MET A O 1
ATOM 953 N N . ASN A 1 123 ? 0.388 -17.047 6.957 1 91.38 123 ASN A N 1
ATOM 954 C CA . ASN A 1 123 ? 0.564 -16.25 8.172 1 91.38 123 ASN A CA 1
ATOM 955 C C . ASN A 1 123 ? 1.919 -16.516 8.82 1 91.38 123 ASN A C 1
ATOM 957 O O . ASN A 1 123 ? 2.391 -15.719 9.625 1 91.38 123 ASN A O 1
ATOM 961 N N . SER A 1 124 ? 2.486 -17.547 8.453 1 93.12 124 SER A N 1
ATOM 962 C CA . SER A 1 124 ? 3.76 -17.922 9.062 1 93.12 124 SER A CA 1
ATOM 963 C C . SER A 1 124 ? 4.934 -17.359 8.273 1 93.12 124 SER A C 1
ATOM 965 O O . SER A 1 124 ? 6.078 -17.422 8.727 1 93.12 124 SER A O 1
ATOM 967 N N . LEU A 1 125 ? 4.664 -16.797 7.137 1 94.88 125 LEU A N 1
ATOM 968 C CA . LEU A 1 125 ? 5.727 -16.281 6.285 1 94.88 125 LEU A CA 1
ATOM 969 C C . LEU A 1 125 ? 6.316 -15 6.875 1 94.88 125 LEU A C 1
ATOM 971 O O . LEU A 1 125 ? 5.59 -14.18 7.438 1 94.88 125 LEU A O 1
ATOM 975 N N . ASN A 1 126 ? 7.629 -14.906 6.805 1 93.12 126 ASN A N 1
ATOM 976 C CA . ASN A 1 126 ? 8.305 -13.641 7.105 1 93.12 126 ASN A CA 1
ATOM 977 C C . ASN A 1 126 ? 8.352 -12.734 5.883 1 93.12 126 ASN A C 1
ATOM 979 O O . ASN A 1 126 ? 9.438 -12.391 5.402 1 93.12 126 ASN A O 1
ATOM 983 N N . CYS A 1 127 ? 7.262 -12.5 5.316 1 95.88 127 CYS A N 1
ATOM 984 C CA . CYS A 1 127 ? 7.105 -11.75 4.074 1 95.88 127 CYS A CA 1
ATOM 985 C C . CYS A 1 127 ? 5.879 -10.844 4.137 1 95.88 127 CYS A C 1
ATOM 987 O O . CYS A 1 127 ? 4.812 -11.266 4.59 1 95.88 127 CYS A O 1
ATOM 989 N N . ARG A 1 128 ? 6.051 -9.656 3.701 1 95.81 128 ARG A N 1
ATOM 990 C CA . ARG A 1 128 ? 4.898 -8.773 3.59 1 95.81 128 ARG A CA 1
ATOM 991 C C . ARG A 1 128 ? 3.994 -9.188 2.434 1 95.81 128 ARG A C 1
ATOM 993 O O . ARG A 1 128 ? 4.473 -9.445 1.327 1 95.81 128 ARG A O 1
ATOM 1000 N N . ILE A 1 129 ? 2.719 -9.297 2.76 1 97.81 129 ILE A N 1
ATOM 1001 C CA . ILE A 1 129 ? 1.771 -9.688 1.724 1 97.81 129 ILE A CA 1
ATOM 1002 C C . ILE A 1 129 ? 0.941 -8.477 1.3 1 97.81 129 ILE A C 1
ATOM 1004 O O . ILE A 1 129 ? 0.164 -7.938 2.092 1 97.81 129 ILE A O 1
ATOM 1008 N N . LEU A 1 130 ? 1.088 -8.031 0.083 1 98.38 130 LEU A N 1
ATOM 1009 C CA . LEU A 1 130 ? 0.368 -6.906 -0.503 1 98.38 130 LEU A CA 1
ATOM 1010 C C . LEU A 1 130 ? -0.601 -7.383 -1.58 1 98.38 130 LEU A C 1
ATOM 1012 O O . LEU A 1 130 ? -0.177 -7.836 -2.645 1 98.38 130 LEU A O 1
ATOM 1016 N N . ALA A 1 131 ? -1.84 -7.32 -1.268 1 98 131 ALA A N 1
ATOM 1017 C CA . ALA A 1 131 ? -2.898 -7.727 -2.189 1 98 131 ALA A CA 1
ATOM 1018 C C . ALA A 1 131 ? -3.611 -6.512 -2.775 1 98 131 ALA A C 1
ATOM 1020 O O . ALA A 1 131 ? -4.164 -5.691 -2.039 1 98 131 ALA A O 1
ATOM 1021 N N . VAL A 1 132 ? -3.656 -6.434 -4.039 1 98.19 132 VAL A N 1
ATOM 1022 C CA . VAL A 1 132 ? -4.188 -5.258 -4.723 1 98.19 132 VAL A CA 1
ATOM 1023 C C . VAL A 1 132 ? -5.48 -5.617 -5.445 1 98.19 132 VAL A C 1
ATOM 1025 O O . VAL A 1 132 ? -5.543 -6.625 -6.152 1 98.19 132 VAL A O 1
ATO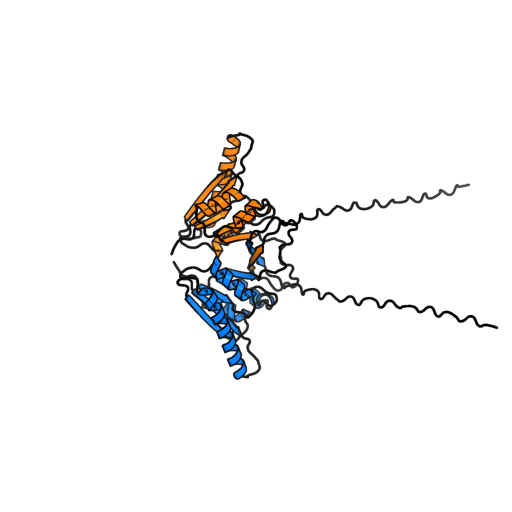M 1028 N N . LYS A 1 133 ? -6.473 -4.832 -5.254 1 95.44 133 LYS A N 1
ATOM 1029 C CA . LYS A 1 133 ? -7.746 -5 -5.949 1 95.44 133 LYS A CA 1
ATOM 1030 C C . LYS A 1 133 ? -7.789 -4.164 -7.227 1 95.44 133 LYS A C 1
ATOM 1032 O O . LYS A 1 133 ? -7.234 -3.062 -7.27 1 95.44 133 LYS A O 1
ATOM 1037 N N . GLN A 1 134 ? -8.438 -4.746 -8.133 1 92 134 GLN A N 1
ATOM 1038 C CA . GLN A 1 134 ? -8.734 -3.932 -9.312 1 9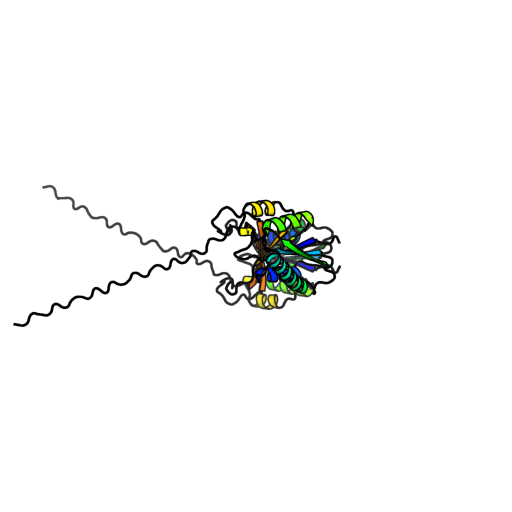2 134 GLN A CA 1
ATOM 1039 C C . GLN A 1 134 ? -9.734 -2.824 -8.977 1 92 134 GLN A C 1
ATOM 1041 O O . GLN A 1 134 ? -10.672 -3.041 -8.211 1 92 134 GLN A O 1
ATOM 1046 N N . PRO A 1 135 ? -9.469 -1.633 -9.414 1 84.44 135 PRO A N 1
ATOM 1047 C CA . PRO A 1 135 ? -10.445 -0.57 -9.172 1 84.44 135 PRO A CA 1
ATOM 1048 C C . PRO A 1 135 ? -11.836 -0.91 -9.719 1 84.44 135 PRO A C 1
ATOM 1050 O O . PRO A 1 135 ? -11.945 -1.531 -10.781 1 84.44 135 PRO A O 1
ATOM 1053 N N . SER A 1 136 ? -12.781 -1.013 -8.773 1 70.38 136 SER A N 1
ATOM 1054 C CA . SER A 1 136 ? -14.133 -1.282 -9.266 1 70.38 136 SER A CA 1
ATOM 1055 C C . SER A 1 136 ? -14.75 -0.037 -9.883 1 70.38 136 SER A C 1
ATOM 1057 O O . SER A 1 136 ? -14.461 1.085 -9.461 1 70.38 136 SER A O 1
ATOM 1059 N N . THR A 1 137 ? -15.172 -0.188 -11.094 1 58.44 137 THR A N 1
ATOM 1060 C CA . THR A 1 137 ? -15.93 0.909 -11.695 1 58.44 137 THR A CA 1
ATOM 1061 C C . THR A 1 137 ? -16.938 1.48 -10.695 1 58.44 137 THR A C 1
ATOM 1063 O O . THR A 1 137 ? -17.219 2.682 -10.703 1 58.44 137 THR A O 1
ATOM 1066 N N . ASP A 1 138 ? -17.516 0.616 -9.914 1 52.25 138 ASP A N 1
ATOM 1067 C CA . ASP A 1 138 ? -18.562 1.024 -8.984 1 52.25 138 ASP A CA 1
ATOM 1068 C C . ASP A 1 138 ? -17.969 1.608 -7.703 1 52.25 138 ASP A C 1
ATOM 1070 O O . ASP A 1 138 ? -18.703 2.129 -6.855 1 52.25 138 ASP A O 1
ATOM 1074 N N . THR A 1 139 ? -16.844 1.259 -7.535 1 53.16 139 THR A N 1
ATOM 1075 C CA . THR A 1 139 ? -16.344 1.591 -6.203 1 53.16 139 THR A CA 1
ATOM 1076 C C . THR A 1 139 ? -16.094 3.09 -6.082 1 53.16 139 THR A C 1
ATOM 1078 O O . THR A 1 139 ? -14.969 3.551 -6.332 1 53.16 139 THR A O 1
ATOM 1081 N N . THR A 1 140 ? -16.828 3.816 -6.902 1 49.88 140 THR A N 1
ATOM 1082 C CA . THR A 1 140 ? -16.859 5.184 -6.391 1 49.88 140 THR A CA 1
ATOM 1083 C C . THR A 1 140 ? -17.172 5.195 -4.898 1 49.88 140 THR A C 1
ATOM 1085 O O . THR A 1 140 ? -18.219 4.672 -4.477 1 49.88 140 THR A O 1
ATOM 1088 N N . THR A 1 141 ? -16.266 4.793 -4.18 1 50.78 141 THR A N 1
ATOM 1089 C CA . THR A 1 141 ? -16.641 4.973 -2.783 1 50.78 141 THR A CA 1
ATOM 1090 C C . THR A 1 141 ? -17.766 6.008 -2.656 1 50.78 141 THR A C 1
ATOM 1092 O O . THR A 1 141 ? -17.609 7.145 -3.107 1 50.78 141 THR A O 1
ATOM 1095 N N . ARG A 1 142 ? -19.141 5.422 -2.543 1 43.53 142 ARG A N 1
ATOM 1096 C CA . ARG A 1 142 ? -20.422 6.109 -2.521 1 43.53 142 ARG A CA 1
ATOM 1097 C C . ARG A 1 142 ? -20.328 7.434 -1.771 1 43.53 142 ARG A C 1
ATOM 1099 O O . ARG A 1 142 ? -20.562 7.488 -0.563 1 43.53 142 ARG A O 1
ATOM 1106 N N . THR A 1 143 ? -19.203 7.945 -1.676 1 39.66 143 THR A N 1
ATOM 1107 C CA . THR A 1 143 ? -19.5 9.156 -0.916 1 39.66 143 THR A CA 1
ATOM 1108 C C . THR A 1 143 ? -20.328 10.125 -1.748 1 39.66 143 THR A C 1
ATOM 1110 O O . THR A 1 143 ? -20.094 10.289 -2.945 1 39.66 143 THR A O 1
ATOM 1113 N N . ARG A 1 144 ? -21.625 10.359 -1.425 1 40.34 144 ARG A N 1
ATOM 1114 C CA . ARG A 1 144 ? -22.625 11.211 -2.055 1 40.34 144 ARG A CA 1
ATOM 1115 C C . ARG A 1 144 ? -21.984 12.391 -2.771 1 40.34 144 ARG A C 1
ATOM 1117 O O . ARG A 1 144 ? -22.484 12.844 -3.805 1 40.34 144 ARG A O 1
ATOM 1124 N N . ASP A 1 145 ? -21.453 13.398 -1.989 1 45.31 145 ASP A N 1
ATOM 1125 C CA . ASP A 1 145 ? -21.266 14.734 -2.559 1 45.31 145 ASP A CA 1
ATOM 1126 C C . ASP A 1 145 ? -20.062 14.781 -3.482 1 45.31 145 ASP A C 1
ATOM 1128 O O . ASP A 1 145 ? -19.031 14.172 -3.188 1 45.31 145 ASP A O 1
ATOM 1132 N N . THR A 1 146 ? -20.172 14.938 -4.816 1 48.84 146 THR A N 1
ATOM 1133 C CA . THR A 1 146 ? -19.422 15.203 -6.039 1 48.84 146 THR A CA 1
ATOM 1134 C C . THR A 1 146 ? -18.078 15.867 -5.719 1 48.84 146 THR A C 1
ATOM 1136 O O . THR A 1 146 ? -17.219 15.977 -6.586 1 48.84 146 THR A O 1
ATOM 1139 N N . SER A 1 147 ? -17.844 16.344 -4.527 1 54.69 147 SER A N 1
ATOM 1140 C CA . SER A 1 147 ? -16.75 17.297 -4.465 1 54.69 147 SER A CA 1
ATOM 1141 C C . SER A 1 147 ? -15.406 16.609 -4.273 1 54.69 147 SER A C 1
ATOM 1143 O O . SER A 1 147 ? -14.352 17.203 -4.512 1 54.69 147 SER A O 1
ATOM 1145 N N . THR A 1 148 ? -15.375 15.297 -3.877 1 61.88 148 THR A N 1
ATOM 1146 C CA . THR A 1 148 ? -14.039 14.766 -3.621 1 61.88 148 THR A CA 1
ATOM 1147 C C . THR A 1 148 ? -13.586 13.875 -4.773 1 61.88 148 THR A C 1
ATOM 1149 O O . THR A 1 148 ? -14.305 12.961 -5.184 1 61.88 148 THR A O 1
ATOM 1152 N N . ASN A 1 149 ? -12.609 14.242 -5.531 1 78.25 149 ASN A N 1
ATOM 1153 C CA . ASN A 1 149 ? -12.148 13.531 -6.715 1 78.25 149 ASN A CA 1
ATOM 1154 C C . ASN A 1 149 ? -10.656 13.211 -6.637 1 78.25 149 ASN A C 1
ATOM 1156 O O . ASN A 1 149 ? -9.961 13.211 -7.652 1 78.25 149 ASN A O 1
ATOM 1160 N N . VAL A 1 150 ? -10.148 12.922 -5.359 1 86.88 150 VAL A N 1
ATOM 1161 C CA . VAL A 1 150 ? -8.719 12.648 -5.266 1 86.88 150 VAL A CA 1
ATOM 1162 C C . VAL A 1 150 ? -8.461 11.164 -5.512 1 86.88 150 VAL A C 1
ATOM 1164 O O . VAL A 1 150 ? -9.109 10.305 -4.906 1 86.88 150 VAL A O 1
ATOM 1167 N N . VAL A 1 151 ? -7.535 10.883 -6.453 1 88.69 151 VAL A N 1
ATOM 1168 C CA . VAL A 1 151 ? -7.098 9.516 -6.719 1 88.69 151 VAL A CA 1
ATOM 1169 C C . VAL A 1 151 ? -5.938 9.156 -5.793 1 88.69 151 VAL A C 1
ATOM 1171 O O . VAL A 1 151 ? -4.953 9.891 -5.703 1 88.69 151 VAL A O 1
ATOM 1174 N N . LEU A 1 152 ? -6.062 8.055 -5.102 1 93.94 152 LEU A N 1
ATOM 1175 C CA . LEU A 1 152 ? -5.02 7.648 -4.164 1 93.94 152 LEU A CA 1
ATOM 1176 C C . LEU A 1 152 ? -5.031 6.141 -3.953 1 93.94 152 LEU A C 1
ATOM 1178 O O . LEU A 1 152 ? -5.969 5.457 -4.375 1 93.94 152 LEU A O 1
ATOM 1182 N N . SER A 1 153 ? -3.955 5.66 -3.42 1 96.5 153 SER A N 1
ATOM 1183 C CA . SER A 1 153 ? -3.93 4.281 -2.943 1 96.5 153 SER A CA 1
ATOM 1184 C C . SER A 1 153 ? -4.469 4.18 -1.52 1 96.5 153 SE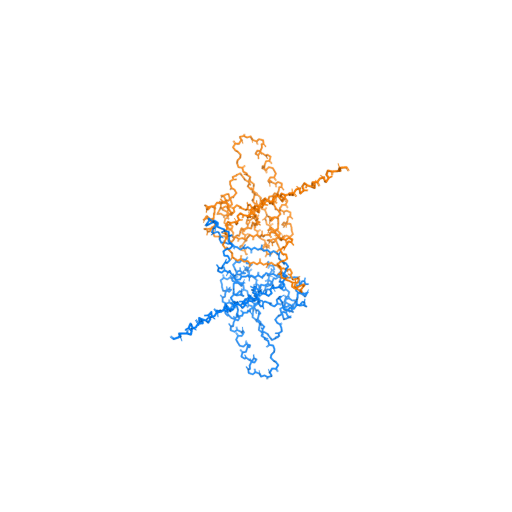R A C 1
ATOM 1186 O O . SER A 1 153 ? -3.893 4.746 -0.589 1 96.5 153 SER A O 1
ATOM 1188 N N . GLN A 1 154 ? -5.547 3.541 -1.396 1 95.56 154 GLN A N 1
ATOM 1189 C CA . GLN A 1 154 ? -6.074 3.236 -0.07 1 95.56 154 GLN A CA 1
ATOM 1190 C C . GLN A 1 154 ? -5.547 1.899 0.44 1 95.56 154 GLN A C 1
ATOM 1192 O O . GLN A 1 154 ? -5.594 0.894 -0.272 1 95.56 154 GLN A O 1
ATOM 1197 N N . ILE A 1 155 ? -5.066 1.913 1.62 1 97.25 155 ILE A N 1
ATOM 1198 C CA . ILE A 1 155 ? -4.434 0.721 2.172 1 97.25 155 ILE A CA 1
ATOM 1199 C C . ILE A 1 155 ? -5.082 0.361 3.506 1 97.25 155 ILE A C 1
ATOM 1201 O O . ILE A 1 155 ? -5.348 1.238 4.332 1 97.25 155 ILE A O 1
ATOM 1205 N N . GLU A 1 156 ? -5.391 -0.85 3.682 1 94.12 156 GLU A N 1
ATOM 1206 C CA . GLU A 1 156 ? -5.922 -1.37 4.938 1 94.12 156 GLU A CA 1
ATOM 1207 C C . GLU A 1 156 ? -5.297 -2.719 5.285 1 94.12 156 GLU A C 1
ATOM 1209 O O . GLU A 1 156 ? -5.184 -3.596 4.43 1 94.12 156 GLU A O 1
ATOM 1214 N N . ILE A 1 157 ? -4.836 -2.805 6.457 1 93.25 157 ILE A N 1
ATOM 1215 C CA . ILE A 1 157 ? -4.426 -4.121 6.934 1 93.25 157 ILE A CA 1
ATOM 1216 C C . ILE A 1 157 ? -5.66 -4.93 7.336 1 93.25 157 ILE A C 1
ATOM 1218 O O . ILE A 1 157 ? -6.418 -4.516 8.211 1 93.25 157 ILE A O 1
ATOM 1222 N N . VAL A 1 158 ? -5.77 -6.047 6.664 1 90.5 158 VAL A N 1
ATOM 1223 C CA . VAL A 1 158 ? -7 -6.793 6.895 1 90.5 158 VAL A CA 1
ATOM 1224 C C . VAL A 1 158 ? -6.672 -8.25 7.223 1 90.5 158 VAL A C 1
ATOM 1226 O O . VAL A 1 158 ? -5.562 -8.719 6.949 1 90.5 158 VAL A O 1
ATOM 1229 N N . ARG A 1 159 ? -7.633 -8.828 7.906 1 87.25 159 ARG A N 1
ATOM 1230 C CA . ARG A 1 159 ? -7.719 -10.281 7.977 1 87.25 159 ARG A CA 1
ATOM 1231 C C . ARG A 1 159 ? -8.758 -10.812 6.992 1 87.25 159 ARG A C 1
ATOM 1233 O O . ARG A 1 159 ? -9.953 -10.547 7.133 1 87.25 159 ARG A O 1
ATOM 1240 N N . LEU A 1 160 ? -8.297 -11.422 5.988 1 84.31 160 LEU A N 1
ATOM 1241 C CA . LEU A 1 160 ? -9.188 -11.859 4.918 1 84.31 160 LEU A CA 1
ATOM 1242 C C . LEU A 1 160 ? -10.141 -12.945 5.41 1 84.31 160 LEU A C 1
ATOM 1244 O O . LEU A 1 160 ? -9.734 -13.836 6.16 1 84.31 160 LEU A O 1
ATOM 1248 N N . CYS A 1 161 ? -11.461 -12.688 5.148 1 74.31 161 CYS A N 1
ATOM 1249 C CA . CYS A 1 161 ? -12.484 -13.68 5.434 1 74.31 161 CYS A CA 1
ATOM 1250 C C . CYS A 1 161 ? -13.172 -14.141 4.152 1 74.31 161 CYS A C 1
ATOM 1252 O O . CYS A 1 161 ? -13.195 -13.406 3.162 1 74.31 161 CYS A O 1
ATOM 1254 N N . ALA A 1 162 ? -13.438 -15.383 4.07 1 64.81 162 ALA A N 1
ATOM 1255 C CA . ALA A 1 162 ? -14.039 -15.938 2.861 1 64.81 162 ALA A CA 1
ATOM 1256 C C . ALA A 1 162 ? -15.234 -15.109 2.41 1 64.81 162 ALA A C 1
ATOM 1258 O O . ALA A 1 162 ? -16.031 -14.648 3.238 1 64.81 162 ALA A O 1
ATOM 1259 N N . PRO A 1 163 ? -15.188 -14.672 1.159 1 60.5 163 PRO A N 1
ATOM 1260 C CA . PRO A 1 163 ? -16.312 -13.883 0.664 1 60.5 163 PRO A CA 1
ATOM 1261 C C . PRO A 1 163 ? -17.656 -14.578 0.859 1 60.5 163 PRO A C 1
ATOM 1263 O O . PRO A 1 163 ? -17.734 -15.812 0.843 1 60.5 163 PRO A O 1
ATOM 1266 N N . GLU A 1 164 ? -18.562 -13.828 1.465 1 55.06 164 GLU A N 1
ATOM 1267 C CA . GLU A 1 164 ? -19.906 -14.391 1.524 1 55.06 164 GLU A CA 1
ATOM 1268 C C . GLU A 1 164 ? -20.438 -14.711 0.129 1 55.06 164 GLU A C 1
ATOM 1270 O O . GLU A 1 164 ? -20.203 -13.961 -0.82 1 55.06 164 GLU A O 1
ATOM 1275 N N . PRO A 1 165 ? -20.703 -16 -0.075 1 46.06 165 PRO A N 1
ATOM 1276 C CA . PRO A 1 165 ? -21.312 -16.266 -1.379 1 46.06 165 PRO A CA 1
ATOM 1277 C C . PRO A 1 165 ? -22.359 -15.219 -1.766 1 46.06 165 PRO A C 1
ATOM 1279 O O . PRO A 1 165 ? -23.078 -14.711 -0.901 1 46.06 165 PRO A O 1
ATOM 1282 N N . LYS A 1 166 ? -22 -14.359 -2.65 1 49.88 166 LYS A N 1
ATOM 1283 C CA . LYS A 1 166 ? -23.047 -13.461 -3.121 1 49.88 166 LYS A CA 1
ATOM 1284 C C . LYS A 1 166 ? -24.422 -14.133 -3.068 1 49.88 166 LYS A C 1
ATOM 1286 O O . LYS A 1 166 ? -24.578 -15.273 -3.525 1 49.88 166 LYS A O 1
ATOM 1291 N N . SER A 1 167 ? -25.219 -13.852 -2.072 1 42.91 167 SER A N 1
ATOM 1292 C CA . SER A 1 167 ? -26.562 -14.398 -2.033 1 42.91 167 SER A CA 1
ATOM 1293 C C . SER A 1 167 ? -27.188 -14.438 -3.428 1 42.91 167 SER A C 1
ATOM 1295 O O . SER A 1 167 ? -27.172 -13.438 -4.148 1 42.91 167 SER A O 1
ATOM 1297 N N . SER A 1 168 ? -27.031 -15.555 -4.07 1 39.75 168 SER A N 1
ATOM 1298 C CA . SER A 1 168 ? -27.891 -15.742 -5.23 1 39.75 168 SER A CA 1
ATOM 1299 C C . SER A 1 168 ? -29.266 -15.117 -5.004 1 39.75 168 SER A C 1
ATOM 1301 O O . SER A 1 168 ? -29.922 -15.406 -4 1 39.75 168 SER A O 1
ATOM 1303 N N . PHE A 1 169 ? -29.391 -13.906 -5.371 1 38.56 169 PHE A N 1
ATOM 1304 C CA . PHE A 1 169 ? -30.766 -13.422 -5.375 1 38.56 169 PHE A CA 1
ATOM 1305 C C . PHE A 1 169 ? -31.734 -14.531 -5.766 1 38.56 169 PHE A C 1
ATOM 1307 O O . PHE A 1 169 ? -31.609 -15.125 -6.836 1 38.56 169 PHE A O 1
ATOM 1314 N N . ARG A 1 170 ? -32.188 -15.289 -4.789 1 37.62 170 ARG A N 1
ATOM 1315 C CA . ARG A 1 170 ? -33.344 -16.141 -5.047 1 37.62 170 ARG A CA 1
ATOM 1316 C C . ARG A 1 170 ? -34.406 -15.383 -5.836 1 37.62 170 ARG A C 1
ATOM 1318 O O . ARG A 1 170 ? -34.875 -14.328 -5.402 1 37.62 170 ARG A O 1
ATOM 1325 N N . ILE A 1 171 ? -34.344 -15.57 -7.051 1 41.66 171 ILE A N 1
ATOM 1326 C CA . ILE A 1 171 ? -35.469 -15.141 -7.863 1 41.66 171 ILE A CA 1
ATOM 1327 C C . ILE A 1 171 ? -36.781 -15.492 -7.152 1 41.66 171 ILE A C 1
ATOM 1329 O O . ILE A 1 171 ? -37.062 -16.672 -6.918 1 41.66 171 ILE A O 1
ATOM 1333 N N . CYS A 1 172 ? -37.062 -14.617 -6.223 1 42.81 172 CYS A N 1
ATOM 1334 C CA . CYS A 1 172 ? -38.406 -14.852 -5.68 1 42.81 172 CYS A CA 1
ATOM 1335 C C . CYS A 1 172 ? -39.375 -15.172 -6.789 1 42.81 172 CYS A C 1
ATOM 1337 O O . CYS A 1 172 ? -39.5 -14.414 -7.758 1 42.81 172 CYS A O 1
ATOM 1339 N N . PRO A 1 173 ? -39.688 -16.484 -6.918 1 40.5 173 PRO A N 1
ATOM 1340 C CA . PRO A 1 173 ? -40.688 -16.797 -7.918 1 40.5 173 PRO A CA 1
ATOM 1341 C C . PRO A 1 173 ? -41.938 -15.906 -7.785 1 40.5 173 PRO A C 1
ATOM 1343 O O . PRO A 1 173 ? -42.438 -15.719 -6.68 1 40.5 173 PRO A O 1
ATOM 1346 N N . SER A 1 174 ? -42.031 -14.828 -8.516 1 38.78 174 SER A N 1
ATOM 1347 C CA . SER A 1 174 ? -43.25 -14.023 -8.602 1 38.78 174 SER A CA 1
ATOM 1348 C C . SER A 1 174 ? -44.469 -14.906 -8.641 1 38.78 174 SER A C 1
ATOM 1350 O O . SER A 1 174 ? -44.5 -15.938 -9.312 1 38.78 174 SER A O 1
ATOM 1352 N N . SER A 1 175 ? -45.281 -14.906 -7.527 1 39.38 175 SER A N 1
ATOM 1353 C CA . SER A 1 175 ? -46.625 -15.477 -7.344 1 39.38 175 SER A CA 1
ATOM 1354 C C . SER A 1 175 ? -47.5 -15.25 -8.57 1 39.38 175 SER A C 1
ATOM 1356 O O . SER A 1 175 ? -47.625 -14.125 -9.047 1 39.38 175 SER A O 1
ATOM 1358 N N . LEU A 1 176 ? -47.656 -16.266 -9.492 1 39.88 176 LEU A N 1
ATOM 1359 C CA . LEU A 1 176 ? -48.625 -16.359 -10.562 1 39.88 176 LEU A CA 1
ATOM 1360 C C . LEU A 1 176 ? -50 -15.906 -10.086 1 39.88 176 LEU A C 1
ATOM 1362 O O . LEU A 1 176 ? -50.531 -16.438 -9.102 1 39.88 176 LEU A O 1
ATOM 1366 N N . TRP A 1 177 ? -50.344 -14.602 -10.242 1 34.31 177 TRP A N 1
ATOM 1367 C CA . TRP A 1 177 ? -51.688 -14.047 -10.062 1 34.31 177 TRP A CA 1
ATOM 1368 C C . TRP A 1 177 ? -52.719 -14.953 -10.703 1 34.31 177 TRP A C 1
ATOM 1370 O O . TRP A 1 177 ? -52.656 -15.258 -11.891 1 34.31 177 TRP A O 1
ATOM 1380 N N . MET A 1 178 ? -53.312 -15.953 -9.984 1 35.25 178 MET A N 1
ATOM 1381 C CA . MET A 1 178 ? -54.5 -16.75 -10.32 1 35.25 178 MET A CA 1
ATOM 1382 C C . MET A 1 178 ? -55.625 -15.852 -10.82 1 35.25 178 MET A C 1
ATOM 1384 O O . MET A 1 178 ? -56.125 -15 -10.078 1 35.25 178 MET A O 1
ATOM 1388 N N . ILE A 1 179 ? -55.562 -15.383 -12.07 1 38.28 179 ILE A N 1
ATOM 1389 C CA . ILE A 1 179 ? -56.688 -14.703 -12.711 1 38.28 179 ILE A CA 1
ATOM 1390 C C . ILE A 1 179 ? -57.938 -15.555 -12.578 1 38.28 179 ILE A C 1
ATOM 1392 O O . ILE A 1 179 ? -58 -16.672 -13.094 1 38.28 179 ILE A O 1
ATOM 1396 N N . CYS A 1 180 ? -58.562 -15.531 -11.375 1 35.94 180 CYS A N 1
ATOM 1397 C CA . CYS A 1 180 ? -59.844 -16.188 -11.172 1 35.94 180 CYS A CA 1
ATOM 1398 C C . CYS A 1 180 ? -60.875 -15.68 -12.188 1 35.94 180 CYS A C 1
ATOM 1400 O O . CYS A 1 180 ? -61.156 -14.484 -12.234 1 35.94 180 CYS A O 1
ATOM 1402 N N . PHE A 1 181 ? -60.906 -16.25 -13.391 1 32.66 181 PHE A N 1
ATOM 1403 C CA . PHE A 1 181 ? -61.938 -15.984 -14.391 1 32.66 181 PHE A CA 1
ATOM 1404 C C . PHE A 1 181 ? -63.312 -16.234 -13.82 1 32.66 181 PHE A C 1
ATOM 1406 O O . PHE A 1 181 ? -63.594 -17.328 -13.344 1 32.66 181 PHE A O 1
ATOM 1413 N N . ARG A 1 182 ? -63.906 -15.172 -13.156 1 35.19 182 ARG A N 1
ATOM 1414 C CA . ARG A 1 182 ? -65.312 -15.203 -12.766 1 35.19 182 ARG A CA 1
ATOM 1415 C C . ARG A 1 182 ? -66.188 -15.625 -13.938 1 35.19 182 ARG A C 1
ATOM 1417 O O . ARG A 1 182 ? -66.188 -15.008 -15.008 1 35.19 182 ARG A O 1
ATOM 1424 N N . SER A 1 183 ? -66.562 -16.953 -14.047 1 33.06 183 SER A N 1
ATOM 1425 C CA . SER A 1 183 ? -67.5 -17.578 -14.945 1 33.06 183 SER A CA 1
ATOM 1426 C C . SER A 1 183 ? -68.875 -16.828 -14.945 1 33.06 183 SER A C 1
ATOM 1428 O O . SER A 1 183 ? -69.438 -16.578 -13.883 1 33.06 183 SER A O 1
ATOM 1430 N N . ARG A 1 184 ? -69 -15.789 -15.797 1 34 184 ARG A N 1
ATOM 1431 C CA . ARG A 1 184 ? -70.312 -15.195 -16.016 1 34 184 ARG A CA 1
ATOM 1432 C C . ARG A 1 184 ? -71.375 -16.266 -16.312 1 34 184 ARG A C 1
ATOM 1434 O O . ARG A 1 184 ? -71.188 -17.078 -17.219 1 34 184 ARG A O 1
ATOM 1441 N N . ARG A 1 185 ? -72.125 -16.672 -15.305 1 34.44 185 ARG A N 1
ATOM 1442 C CA . ARG A 1 185 ? -73.375 -17.484 -15.414 1 34.44 185 ARG A CA 1
ATOM 1443 C C . ARG A 1 185 ? -74.312 -16.906 -16.438 1 34.44 185 ARG A C 1
ATOM 1445 O O . ARG A 1 185 ? -74.688 -15.727 -16.359 1 34.44 185 ARG A O 1
ATOM 1452 N N . ARG A 1 186 ? -74.312 -17.438 -17.641 1 30.39 186 ARG A N 1
ATOM 1453 C CA . ARG A 1 186 ? -75.312 -17.234 -18.672 1 30.39 186 ARG A CA 1
ATOM 1454 C C . ARG A 1 186 ? -76.688 -17.391 -18.094 1 30.39 186 ARG A C 1
ATOM 1456 O O . ARG A 1 186 ? -77 -18.406 -17.469 1 30.39 186 ARG A O 1
ATOM 1463 N N . LYS A 1 187 ? -77.312 -16.266 -17.781 1 38.47 187 LYS A N 1
ATOM 1464 C CA . LYS A 1 187 ? -78.75 -16.172 -17.531 1 38.47 187 LYS A CA 1
ATOM 1465 C C . LYS A 1 187 ? -79.562 -17.016 -18.547 1 38.47 187 LYS A C 1
ATOM 1467 O O . LYS A 1 187 ? -79.312 -16.891 -19.766 1 38.47 187 LYS A O 1
ATOM 1472 N N . GLY A 1 188 ? -79.938 -18.234 -18.156 1 29.78 188 GLY A N 1
ATOM 1473 C CA . GLY A 1 188 ? -80.875 -19.125 -18.797 1 29.78 188 GLY A CA 1
ATOM 1474 C C . GLY A 1 188 ? -82.125 -18.406 -19.312 1 29.78 188 GLY A C 1
ATOM 1475 O O . GLY A 1 188 ? -82.812 -17.75 -18.547 1 29.78 188 GLY A O 1
ATOM 1476 N N . SER A 1 189 ? -82.062 -17.656 -20.453 1 31.14 189 SER A N 1
ATOM 1477 C CA . SER A 1 189 ? -83.312 -17.219 -21.062 1 31.14 189 SER A CA 1
ATOM 1478 C C . SER A 1 189 ? -84.312 -18.344 -21.078 1 31.14 189 SER A C 1
ATOM 1480 O O . SER A 1 189 ? -84 -19.484 -21.406 1 31.14 189 SER A O 1
ATOM 1482 N N . THR A 1 190 ? -85.562 -18.047 -20.547 1 27.98 190 THR A N 1
ATOM 1483 C CA . THR A 1 190 ? -86.875 -18.484 -21.062 1 27.98 190 THR A CA 1
ATOM 1484 C C . THR A 1 190 ? -87 -18.094 -22.531 1 27.98 190 THR A C 1
ATOM 1486 O O . THR A 1 190 ? -86.625 -16.969 -22.922 1 27.98 190 THR A O 1
ATOM 1489 N N . MET B 1 1 ? 22.016 5.309 -5.246 1 55.5 1 MET B N 1
ATOM 1490 C CA . MET B 1 1 ? 20.562 5.219 -5.332 1 55.5 1 MET B CA 1
ATOM 1491 C C . MET B 1 1 ? 19.906 6.508 -4.852 1 55.5 1 MET B C 1
ATOM 1493 O O . MET B 1 1 ? 20.359 7.113 -3.879 1 55.5 1 MET B O 1
ATOM 1497 N N . VAL B 1 2 ? 19.297 7.262 -5.742 1 66.88 2 VAL B N 1
ATOM 1498 C CA . VAL B 1 2 ? 18.719 8.547 -5.359 1 66.88 2 VAL B CA 1
ATOM 1499 C C . VAL B 1 2 ? 17.719 8.344 -4.227 1 66.88 2 VAL B C 1
ATOM 1501 O O . VAL B 1 2 ? 16.828 7.492 -4.32 1 66.88 2 VAL B O 1
ATOM 1504 N N . PRO B 1 3 ? 18.062 8.906 -3.037 1 82.06 3 PRO B N 1
ATOM 1505 C CA . PRO B 1 3 ? 17.156 8.805 -1.896 1 82.06 3 PRO B CA 1
ATOM 1506 C C . PRO B 1 3 ? 15.742 9.289 -2.225 1 82.06 3 PRO B C 1
ATOM 1508 O O . PRO B 1 3 ? 15.578 10.211 -3.025 1 82.06 3 PRO B O 1
ATOM 1511 N N . HIS B 1 4 ? 14.727 8.547 -1.754 1 92.56 4 HIS B N 1
ATOM 1512 C CA . HIS B 1 4 ? 13.344 8.992 -1.905 1 92.56 4 HIS B CA 1
ATOM 1513 C C . HIS B 1 4 ? 12.961 9.969 -0.8 1 92.56 4 HIS B C 1
ATOM 1515 O O . HIS B 1 4 ? 13.352 9.797 0.355 1 92.56 4 HIS B O 1
ATOM 1521 N N . LYS B 1 5 ? 12.359 11.031 -1.223 1 97.62 5 LYS B N 1
ATOM 1522 C CA . LYS B 1 5 ? 11.773 11.977 -0.279 1 97.62 5 LYS B CA 1
ATOM 1523 C C . LYS B 1 5 ? 10.312 11.648 -0.008 1 97.62 5 LYS B C 1
ATOM 1525 O O . LYS B 1 5 ? 9.484 11.68 -0.92 1 97.62 5 LYS B O 1
ATOM 1530 N N . ILE B 1 6 ? 10.039 11.391 1.248 1 98.19 6 ILE B N 1
ATOM 1531 C CA . ILE B 1 6 ? 8.703 10.945 1.634 1 98.19 6 ILE B CA 1
ATOM 1532 C C . ILE B 1 6 ? 8.141 11.867 2.713 1 98.19 6 ILE B C 1
ATOM 1534 O O . ILE B 1 6 ? 8.852 12.25 3.645 1 98.19 6 ILE B O 1
ATOM 1538 N N . ILE B 1 7 ? 6.898 12.258 2.547 1 98.81 7 ILE B N 1
ATOM 1539 C CA . ILE B 1 7 ? 6.223 13.062 3.559 1 98.81 7 ILE B CA 1
ATOM 1540 C C . ILE B 1 7 ? 5.188 12.211 4.289 1 98.81 7 ILE B C 1
ATOM 1542 O O . ILE B 1 7 ? 4.434 11.461 3.664 1 98.81 7 ILE B O 1
ATOM 1546 N N . ALA B 1 8 ? 5.203 12.281 5.578 1 98.88 8 ALA B N 1
ATOM 1547 C CA . ALA B 1 8 ? 4.164 11.688 6.414 1 98.88 8 ALA B CA 1
ATOM 1548 C C . ALA B 1 8 ? 3.4 12.758 7.188 1 98.88 8 ALA B C 1
ATOM 1550 O O . ALA B 1 8 ? 4.008 13.609 7.844 1 98.88 8 ALA B O 1
ATOM 1551 N N . VAL B 1 9 ? 2.074 12.719 7.066 1 98.88 9 VAL B N 1
ATOM 1552 C CA . VAL B 1 9 ? 1.233 13.672 7.777 1 98.88 9 VAL B CA 1
ATOM 1553 C C . VAL B 1 9 ? 1.082 13.25 9.234 1 98.88 9 VAL B C 1
ATOM 1555 O O . VAL B 1 9 ? 0.701 12.109 9.516 1 98.88 9 VAL B O 1
ATOM 1558 N N . VAL B 1 10 ? 1.352 14.156 10.125 1 98.88 10 VAL B N 1
ATOM 1559 C CA . VAL B 1 10 ? 1.27 13.906 11.562 1 98.88 10 VAL B CA 1
ATOM 1560 C C . VAL B 1 10 ? -0.015 14.516 12.117 1 98.88 10 VAL B C 1
ATOM 1562 O O . VAL B 1 10 ? -0.186 15.734 12.109 1 98.88 10 VAL B O 1
ATOM 1565 N N . GLU B 1 11 ? -0.879 13.68 12.547 1 98.31 11 GLU B N 1
ATOM 1566 C CA . GLU B 1 11 ? -2.117 14.055 13.227 1 98.31 11 GLU B CA 1
ATOM 1567 C C . GLU B 1 11 ? -2.301 13.266 14.523 1 98.31 11 GLU B C 1
ATOM 1569 O O . GLU B 1 11 ? -1.729 12.188 14.68 1 98.31 11 GLU B O 1
ATOM 1574 N N . ASP B 1 12 ? -3.09 13.852 15.414 1 97.81 12 ASP B N 1
ATOM 1575 C CA . ASP B 1 12 ? -3.324 13.18 16.688 1 97.81 12 ASP B CA 1
ATOM 1576 C C . ASP B 1 12 ? -4.5 12.203 16.578 1 97.81 12 ASP B C 1
ATOM 1578 O O . ASP B 1 12 ? -5.488 12.336 17.312 1 97.81 12 ASP B O 1
ATOM 1582 N N . VAL B 1 13 ? -4.473 11.297 15.648 1 96.94 13 VAL B N 1
ATOM 1583 C CA . VAL B 1 13 ? -5.426 10.219 15.422 1 96.94 13 VAL B CA 1
ATOM 1584 C C . VAL B 1 13 ? -4.676 8.906 15.18 1 96.94 13 VAL B C 1
ATOM 1586 O O . VAL B 1 13 ? -3.57 8.914 14.633 1 96.94 13 VAL B O 1
ATOM 1589 N N . ASP B 1 14 ? -5.199 7.785 15.539 1 96.25 14 ASP B N 1
ATOM 1590 C CA . ASP B 1 14 ? -4.555 6.48 15.422 1 96.25 14 ASP B CA 1
ATOM 1591 C C . ASP B 1 14 ? -4.246 6.152 13.961 1 96.25 14 ASP B C 1
ATOM 1593 O O . ASP B 1 14 ? -3.217 5.547 13.656 1 96.25 14 ASP B O 1
ATOM 1597 N N . ALA B 1 15 ? -5.137 6.555 13.086 1 97.38 15 ALA B N 1
ATOM 1598 C CA . ALA B 1 15 ? -4.949 6.258 11.672 1 97.38 15 ALA B CA 1
ATOM 1599 C C . ALA B 1 15 ? -3.609 6.785 11.164 1 97.38 15 ALA B C 1
ATOM 1601 O O . ALA B 1 15 ? -2.955 6.152 10.336 1 97.38 15 ALA B O 1
ATOM 1602 N N . ALA B 1 16 ? -3.213 7.941 11.656 1 98.56 16 ALA B N 1
ATOM 1603 C CA . ALA B 1 16 ? -1.951 8.539 11.227 1 98.56 16 ALA B CA 1
ATOM 1604 C C . ALA B 1 16 ? -0.762 7.715 11.711 1 98.56 16 ALA B C 1
ATOM 1606 O O . ALA B 1 16 ? 0.218 7.539 10.984 1 98.56 16 ALA B O 1
ATOM 1607 N N . ARG B 1 17 ? -0.799 7.223 12.906 1 98 17 ARG B N 1
ATOM 1608 C CA . ARG B 1 17 ? 0.264 6.367 13.422 1 98 17 ARG B CA 1
ATOM 1609 C C . ARG B 1 17 ? 0.335 5.055 12.648 1 98 17 ARG B C 1
ATOM 1611 O O . ARG B 1 17 ? 1.423 4.586 12.305 1 98 17 ARG B O 1
ATOM 1618 N N . TYR B 1 18 ? -0.796 4.5 12.398 1 97.25 18 TYR B N 1
ATOM 1619 C CA . TYR B 1 18 ? -0.848 3.273 11.609 1 97.25 18 TYR B CA 1
ATOM 1620 C C . TYR B 1 18 ? -0.25 3.488 10.227 1 97.25 18 TYR B C 1
ATOM 1622 O O . TYR B 1 18 ? 0.453 2.619 9.703 1 97.25 18 TYR B O 1
ATOM 1630 N N . ALA B 1 19 ? -0.578 4.637 9.703 1 98.62 19 ALA B N 1
ATOM 1631 C CA . ALA B 1 19 ? -0.071 4.945 8.367 1 98.62 19 ALA B CA 1
ATOM 1632 C C . ALA B 1 19 ? 1.455 4.973 8.352 1 98.62 19 ALA B C 1
ATOM 1634 O O . ALA B 1 19 ? 2.082 4.367 7.477 1 98.62 19 ALA B O 1
ATOM 1635 N N . LEU B 1 20 ? 2.07 5.613 9.305 1 98.56 20 LEU B N 1
ATOM 1636 C CA . LEU B 1 20 ? 3.527 5.684 9.344 1 98.56 20 LEU B CA 1
ATOM 1637 C C . LEU B 1 20 ? 4.129 4.316 9.648 1 98.56 20 LEU B C 1
ATOM 1639 O O . LEU B 1 20 ? 5.137 3.926 9.055 1 98.56 20 LEU B O 1
ATOM 1643 N N . ARG B 1 21 ? 3.521 3.598 10.562 1 97.38 21 ARG B N 1
ATOM 1644 C CA . ARG B 1 21 ? 4.004 2.252 10.859 1 97.38 21 ARG B CA 1
ATOM 1645 C C . ARG B 1 21 ? 3.973 1.373 9.609 1 97.38 21 ARG B C 1
ATOM 1647 O O . ARG B 1 21 ? 4.922 0.634 9.344 1 97.38 21 ARG B O 1
ATOM 1654 N N . TRP B 1 22 ? 2.902 1.465 8.914 1 97.44 22 TRP B N 1
ATOM 1655 C CA . TRP B 1 22 ? 2.803 0.707 7.672 1 97.44 22 TRP B CA 1
ATOM 1656 C C . TRP B 1 22 ? 3.916 1.095 6.703 1 97.44 22 TRP B C 1
ATOM 1658 O O . TRP B 1 22 ? 4.531 0.23 6.074 1 97.44 22 TRP B O 1
ATOM 1668 N N . ALA B 1 23 ? 4.117 2.381 6.539 1 97.75 23 ALA B N 1
ATOM 1669 C CA . ALA B 1 23 ? 5.16 2.859 5.637 1 97.75 23 ALA B CA 1
ATOM 1670 C C . ALA B 1 23 ? 6.535 2.354 6.07 1 97.75 23 ALA B C 1
ATOM 1672 O O . ALA B 1 23 ? 7.355 1.971 5.234 1 97.75 23 ALA B O 1
ATOM 1673 N N . VAL B 1 24 ? 6.797 2.342 7.344 1 96.69 24 VAL B N 1
ATOM 1674 C CA . VAL B 1 24 ? 8.062 1.871 7.895 1 96.69 24 VAL B CA 1
ATOM 1675 C C . VAL B 1 24 ? 8.266 0.402 7.531 1 96.69 24 VAL B C 1
ATOM 1677 O O . VAL B 1 24 ? 9.375 -0.006 7.18 1 96.69 24 VAL B O 1
ATOM 1680 N N . GLN B 1 25 ? 7.25 -0.32 7.543 1 94.06 25 GLN B N 1
ATOM 1681 C CA . GLN B 1 25 ? 7.332 -1.759 7.316 1 94.06 25 GLN B CA 1
ATOM 1682 C C . GLN B 1 25 ? 7.387 -2.08 5.828 1 94.06 25 GLN B C 1
ATOM 1684 O O . GLN B 1 25 ? 8.031 -3.051 5.418 1 94.06 25 GLN B O 1
ATOM 1689 N N . ASN B 1 26 ? 6.773 -1.207 5.027 1 94.5 26 ASN B N 1
ATOM 1690 C CA . ASN B 1 26 ? 6.516 -1.654 3.664 1 94.5 26 ASN B CA 1
ATOM 1691 C C . ASN B 1 26 ? 7.191 -0.746 2.641 1 94.5 26 ASN B C 1
ATOM 1693 O O . ASN B 1 26 ? 7.488 -1.174 1.522 1 94.5 26 ASN B O 1
ATOM 1697 N N . LEU B 1 27 ? 7.465 0.449 3.016 1 94.38 27 LEU B N 1
ATOM 1698 C CA . LEU B 1 27 ? 7.812 1.416 1.979 1 94.38 27 LEU B CA 1
ATOM 1699 C C . LEU B 1 27 ? 9.211 1.983 2.209 1 94.38 27 LEU B C 1
ATOM 1701 O O . LEU B 1 27 ? 10.008 2.07 1.275 1 94.38 27 LEU B O 1
ATOM 1705 N N . LEU B 1 28 ? 9.523 2.338 3.436 1 94.5 28 LEU B N 1
ATOM 1706 C CA . LEU B 1 28 ? 10.75 3.055 3.742 1 94.5 28 LEU B CA 1
ATOM 1707 C C . LEU B 1 28 ? 11.961 2.137 3.609 1 94.5 28 LEU B C 1
ATOM 1709 O O . LEU B 1 28 ? 11.906 0.965 3.988 1 94.5 28 LEU B O 1
ATOM 1713 N N . ARG B 1 29 ? 13.008 2.723 3.117 1 91.62 29 ARG B N 1
ATOM 1714 C CA . ARG B 1 29 ? 14.258 1.994 2.955 1 91.62 29 ARG B CA 1
ATOM 1715 C C . ARG B 1 29 ? 15.445 2.855 3.367 1 91.62 29 ARG B C 1
ATOM 1717 O O . ARG B 1 29 ? 15.289 4.039 3.672 1 91.62 29 ARG B O 1
ATOM 1724 N N . ASN B 1 30 ? 16.547 2.146 3.344 1 89.25 30 ASN B N 1
ATOM 1725 C CA . ASN B 1 30 ? 17.797 2.828 3.68 1 89.25 30 ASN B CA 1
ATOM 1726 C C . ASN B 1 30 ? 18.047 4.016 2.758 1 89.25 30 ASN B C 1
ATOM 1728 O O . ASN B 1 30 ? 17.906 3.898 1.538 1 89.25 30 ASN B O 1
ATOM 1732 N N . GLY B 1 31 ? 18.312 5.176 3.42 1 90.12 31 GLY B N 1
ATOM 1733 C CA . GLY B 1 31 ? 18.672 6.348 2.643 1 90.12 31 GLY B CA 1
ATOM 1734 C C . GLY B 1 31 ? 17.5 7.27 2.363 1 90.12 31 GLY B C 1
ATOM 1735 O O . GLY B 1 31 ? 17.688 8.398 1.91 1 90.12 31 GLY B O 1
ATOM 1736 N N . ASP B 1 32 ? 16.328 6.883 2.684 1 94.5 32 ASP B N 1
ATOM 1737 C CA . ASP B 1 32 ? 15.156 7.719 2.451 1 94.5 32 ASP B CA 1
ATOM 1738 C C . ASP B 1 32 ? 15.148 8.922 3.387 1 94.5 32 ASP B C 1
ATOM 1740 O O . ASP B 1 32 ? 15.766 8.891 4.457 1 94.5 32 ASP B O 1
ATOM 1744 N N . LEU B 1 33 ? 14.547 9.953 2.896 1 96.94 33 LEU B N 1
ATOM 1745 C CA . LEU B 1 33 ? 14.297 11.148 3.691 1 96.94 33 LEU B CA 1
ATOM 1746 C C . LEU B 1 33 ? 12.812 11.273 4.031 1 96.94 33 LEU B C 1
ATOM 1748 O O . LEU B 1 33 ? 11.969 11.391 3.137 1 96.94 33 LEU B O 1
ATOM 1752 N N . VAL B 1 34 ? 12.586 11.203 5.301 1 98.19 34 VAL B N 1
ATOM 1753 C CA . VAL B 1 34 ? 11.203 11.289 5.75 1 98.19 34 VAL B CA 1
ATOM 1754 C C . VAL B 1 34 ? 10.953 12.633 6.43 1 98.19 34 VAL B C 1
ATOM 1756 O O . VAL B 1 34 ? 11.68 13.008 7.355 1 98.19 34 VAL B O 1
ATOM 1759 N N . THR B 1 35 ? 10 13.367 5.926 1 98.75 35 THR B N 1
ATOM 1760 C CA . THR B 1 35 ? 9.578 14.602 6.57 1 98.75 35 THR B CA 1
ATOM 1761 C C . THR B 1 35 ? 8.234 14.422 7.273 1 98.75 35 THR B C 1
ATOM 1763 O O . THR B 1 35 ? 7.23 14.102 6.637 1 98.75 35 THR B O 1
ATOM 1766 N N . LEU B 1 36 ? 8.273 14.57 8.609 1 98.88 36 LEU B N 1
ATOM 1767 C CA . LEU B 1 36 ? 7.062 14.562 9.422 1 98.88 36 LEU B CA 1
ATOM 1768 C C . LEU B 1 36 ? 6.461 15.961 9.516 1 98.88 36 LEU B C 1
ATOM 1770 O O . LEU B 1 36 ? 7.109 16.891 10.008 1 98.88 36 LEU B O 1
ATOM 1774 N N . ILE B 1 37 ? 5.191 16.094 9.047 1 98.88 37 ILE B N 1
ATOM 1775 C CA . ILE B 1 37 ? 4.605 17.422 9.008 1 98.88 37 ILE B CA 1
ATOM 1776 C C . ILE B 1 37 ? 3.359 17.469 9.891 1 98.88 37 ILE B C 1
ATOM 1778 O O . ILE B 1 37 ? 2.426 16.688 9.703 1 98.88 37 ILE B O 1
ATOM 1782 N N . HIS B 1 38 ? 3.369 18.312 10.828 1 98.88 38 HIS B N 1
ATOM 1783 C CA . HIS B 1 38 ? 2.189 18.656 11.617 1 98.88 38 HIS B CA 1
ATOM 1784 C C . HIS B 1 38 ? 1.754 20.094 11.375 1 98.88 38 HIS B C 1
ATOM 1786 O O . HIS B 1 38 ? 2.576 21.016 11.422 1 98.88 38 HIS B O 1
ATOM 1792 N N . VAL B 1 39 ? 0.454 20.266 11.133 1 98.38 39 VAL B N 1
ATOM 1793 C CA . VAL B 1 39 ? -0.121 21.578 10.898 1 98.38 39 VAL B CA 1
ATOM 1794 C C . VAL B 1 39 ? -1.146 21.906 11.984 1 98.38 39 VAL B C 1
ATOM 1796 O O . VAL B 1 39 ? -2.043 21.094 12.25 1 98.38 39 VAL B O 1
ATOM 1799 N N . TYR B 1 40 ? -0.999 22.984 12.641 1 96.12 40 TYR B N 1
ATOM 1800 C CA . TYR B 1 40 ? -1.986 23.422 13.625 1 96.12 40 TYR B CA 1
ATOM 1801 C C . TYR B 1 40 ? -2.734 24.656 13.125 1 96.12 40 TYR B C 1
ATOM 1803 O O . TYR B 1 40 ? -2.197 25.438 12.344 1 96.12 40 TYR B O 1
ATOM 1811 N N . PRO B 1 41 ? -4.051 24.766 13.492 1 92.62 41 PRO B N 1
ATOM 1812 C CA . PRO B 1 41 ? -4.891 25.828 12.938 1 92.62 41 PRO B CA 1
ATOM 1813 C C . PRO B 1 41 ? -4.449 27.219 13.367 1 92.62 41 PRO B C 1
ATOM 1815 O O . PRO B 1 41 ? -3.951 27.391 14.484 1 92.62 41 PRO B O 1
ATOM 1818 N N . SER B 1 42 ? -4.73 28.109 12.391 1 87.75 42 SER B N 1
ATOM 1819 C CA . SER B 1 42 ? -4.531 29.516 12.703 1 87.75 42 SER B CA 1
ATOM 1820 C C . SER B 1 42 ? -5.703 30.078 13.508 1 87.75 42 SER B C 1
ATOM 1822 O O . SER B 1 42 ? -6.859 29.766 13.211 1 87.75 42 SER B O 1
ATOM 1824 N N . SER B 1 43 ? -5.559 30.328 14.781 1 75.5 43 SER B N 1
ATOM 1825 C CA . SER B 1 43 ? -6.637 30.891 15.578 1 75.5 43 SER B CA 1
ATOM 1826 C C . SER B 1 43 ? -6.77 32.406 15.336 1 75.5 43 SER B C 1
ATOM 1828 O O . SER B 1 43 ? -5.77 33.094 15.125 1 75.5 43 SER B O 1
ATOM 1830 N N . ARG B 1 44 ? -8.062 32.75 15.039 1 70.69 44 ARG B N 1
ATOM 1831 C CA . ARG B 1 44 ? -8.352 34.156 14.992 1 70.69 44 ARG B CA 1
ATOM 1832 C C . ARG B 1 44 ? -7.871 34.875 16.266 1 70.69 44 ARG B C 1
ATOM 1834 O O . ARG B 1 44 ? -7.516 36.031 16.234 1 70.69 44 ARG B O 1
ATOM 1841 N N . SER B 1 45 ? -8.094 34 17.312 1 66.06 45 SER B N 1
ATOM 1842 C CA . SER B 1 45 ? -7.711 34.688 18.562 1 66.06 45 SER B CA 1
ATOM 1843 C C . SER B 1 45 ? -6.203 34.875 18.641 1 66.06 45 SER B C 1
ATOM 1845 O O . SER B 1 45 ? -5.43 34 18.297 1 66.06 45 SER B O 1
ATOM 1847 N N . LYS B 1 46 ? -5.754 36.031 18.578 1 67.19 46 LYS B N 1
ATOM 1848 C CA . LYS B 1 46 ? -4.398 36.594 18.594 1 67.19 46 LYS B CA 1
ATOM 1849 C C . LYS B 1 46 ? -3.662 36.188 19.875 1 67.19 46 LYS B C 1
ATOM 1851 O O . LYS B 1 46 ? -2.686 36.812 20.266 1 67.19 46 LYS B O 1
ATOM 1856 N N . SER B 1 47 ? -4.25 35.031 20.469 1 84.75 47 SER B N 1
ATOM 1857 C CA . SER B 1 47 ? -3.492 34.75 21.688 1 84.75 47 SER B CA 1
ATOM 1858 C C . SER B 1 47 ? -2.186 34.031 21.375 1 84.75 47 SER B C 1
ATOM 1860 O O . SER B 1 47 ? -2.193 32.875 20.938 1 84.75 47 SER B O 1
ATOM 1862 N N . LYS B 1 48 ? -1.105 34.625 21.469 1 87.19 48 LYS B N 1
ATOM 1863 C CA . LYS B 1 48 ? 0.247 34.125 21.266 1 87.19 48 LYS B CA 1
ATOM 1864 C C . LYS B 1 48 ? 0.525 32.906 22.141 1 87.19 48 LYS B C 1
ATOM 1866 O O . LYS B 1 48 ? 1.205 31.969 21.719 1 87.19 48 LYS B O 1
ATOM 1871 N N . LYS B 1 49 ? -0.039 32.969 23.297 1 90.19 49 LYS B N 1
ATOM 1872 C CA . LYS B 1 49 ? 0.162 31.875 24.234 1 90.19 49 LYS B CA 1
ATOM 1873 C C . LYS B 1 49 ? -0.468 30.594 23.703 1 90.19 49 LYS B C 1
ATOM 1875 O O . LYS B 1 49 ? 0.129 29.516 23.781 1 90.19 49 LYS B O 1
ATOM 1880 N N . LYS B 1 50 ? -1.632 30.688 23.219 1 91.25 50 LYS B N 1
ATOM 1881 C CA . LYS B 1 50 ? -2.318 29.531 22.672 1 91.25 50 LYS B CA 1
ATOM 1882 C C . LYS B 1 50 ? -1.567 28.969 21.469 1 91.25 50 LYS B C 1
ATOM 1884 O O . LYS B 1 50 ? -1.404 27.75 21.344 1 91.25 50 LYS B O 1
ATOM 1889 N N . GLN B 1 51 ? -1.123 29.797 20.656 1 92.5 51 GLN B N 1
ATOM 1890 C CA . GLN B 1 51 ? -0.375 29.375 19.469 1 92.5 51 GLN B CA 1
ATOM 1891 C C . GLN B 1 51 ? 0.916 28.672 19.859 1 92.5 51 GLN B C 1
ATOM 1893 O O . GLN B 1 51 ? 1.28 27.656 19.25 1 92.5 51 GLN B O 1
ATOM 1898 N N . ARG B 1 52 ? 1.566 29.25 20.859 1 93.88 52 ARG B N 1
ATOM 1899 C CA . ARG B 1 52 ? 2.789 28.609 21.359 1 93.88 52 ARG B CA 1
ATOM 1900 C C . ARG B 1 52 ? 2.506 27.219 21.891 1 93.88 52 ARG B C 1
ATOM 1902 O O . ARG B 1 52 ? 3.285 26.297 21.672 1 93.88 52 ARG B O 1
ATOM 1909 N N . ARG B 1 53 ? 1.447 27.094 22.578 1 95.25 53 ARG B N 1
ATOM 1910 C CA . ARG B 1 53 ? 1.065 25.797 23.141 1 95.25 53 ARG B CA 1
ATOM 1911 C C . ARG B 1 53 ? 0.766 24.781 22.031 1 95.25 53 ARG B C 1
ATOM 1913 O O . ARG B 1 53 ? 1.175 23.625 22.125 1 95.25 53 ARG B O 1
ATOM 1920 N N . LEU B 1 54 ? 0.049 25.219 21.047 1 95.69 54 LEU B N 1
ATOM 1921 C CA . LEU B 1 54 ? -0.29 24.344 19.922 1 95.69 54 LEU B CA 1
ATOM 1922 C C . LEU B 1 54 ? 0.966 23.906 19.188 1 95.69 54 LEU B C 1
ATOM 1924 O O . LEU B 1 54 ? 1.084 22.734 18.797 1 95.69 54 LEU B O 1
ATOM 1928 N N . ARG B 1 55 ? 1.829 24.797 18.984 1 96.5 55 ARG B N 1
ATOM 1929 C CA . ARG B 1 55 ? 3.09 24.484 18.328 1 96.5 55 ARG B CA 1
ATOM 1930 C C . ARG B 1 55 ? 3.881 23.453 19.125 1 96.5 55 ARG B C 1
ATOM 1932 O O . ARG B 1 55 ? 4.406 22.484 18.547 1 96.5 55 ARG B O 1
ATOM 1939 N N . LEU B 1 56 ? 3.943 23.656 20.406 1 97.69 56 LEU B N 1
ATOM 1940 C CA . LEU B 1 56 ? 4.68 22.734 21.266 1 97.69 56 LEU B CA 1
ATOM 1941 C C . LEU B 1 56 ? 4.039 21.344 21.266 1 97.69 56 LEU B C 1
ATOM 1943 O O . LEU B 1 56 ? 4.738 20.344 21.188 1 97.69 56 LEU B O 1
ATOM 1947 N N . LYS B 1 57 ? 2.787 21.312 21.375 1 97.94 57 LYS B N 1
ATOM 1948 C CA . LYS B 1 57 ? 2.072 20.031 21.312 1 97.94 57 LYS B CA 1
ATOM 1949 C C . LYS B 1 57 ? 2.316 19.312 20 1 97.94 57 LYS B C 1
ATOM 1951 O O . LYS B 1 57 ? 2.51 18.094 19.969 1 97.94 57 LYS B O 1
ATOM 1956 N N . GLY B 1 58 ? 2.277 20.094 18.953 1 98.44 58 GLY B N 1
ATOM 1957 C CA . GLY B 1 58 ? 2.557 19.516 17.641 1 98.44 58 GLY B CA 1
ATOM 1958 C C . GLY B 1 58 ? 3.949 18.922 17.531 1 98.44 58 GLY B C 1
ATOM 1959 O O . GLY B 1 58 ? 4.133 17.859 16.953 1 98.44 58 GLY B O 1
ATOM 1960 N N . PHE B 1 59 ? 4.887 19.625 18.094 1 98.5 59 PHE B N 1
ATOM 1961 C CA . PHE B 1 59 ? 6.262 19.141 18.078 1 98.5 59 PHE B CA 1
ATOM 1962 C C . PHE B 1 59 ? 6.398 17.844 18.875 1 98.5 59 PHE B C 1
ATOM 1964 O O . PHE B 1 59 ? 7.039 16.906 18.406 1 98.5 59 PHE B O 1
ATOM 1971 N N . GLN B 1 60 ? 5.797 17.828 19.984 1 98.75 60 GLN B N 1
ATOM 1972 C CA . GLN B 1 60 ? 5.828 16.625 20.797 1 98.75 60 GLN B CA 1
ATOM 1973 C C . GLN B 1 60 ? 5.172 15.453 20.078 1 98.75 60 GLN B C 1
ATOM 1975 O O . GLN B 1 60 ? 5.676 14.328 20.109 1 98.75 60 GLN B O 1
ATOM 1980 N N . LEU B 1 61 ? 4.117 15.758 19.484 1 98.75 61 LEU B N 1
ATOM 1981 C CA . LEU B 1 61 ? 3.426 14.742 18.703 1 98.75 61 LEU B CA 1
ATOM 1982 C C . LEU B 1 61 ? 4.316 14.227 17.578 1 98.75 61 LEU B C 1
ATOM 1984 O O . LEU B 1 61 ? 4.449 13.008 17.391 1 98.75 61 LEU B O 1
ATOM 1988 N N . ALA B 1 62 ? 4.938 15.102 16.859 1 98.81 62 ALA B N 1
ATOM 1989 C CA . ALA B 1 62 ? 5.82 14.727 15.758 1 98.81 62 ALA B CA 1
ATOM 1990 C C . ALA B 1 62 ? 7.004 13.906 16.266 1 98.81 62 ALA B C 1
ATOM 1992 O O . ALA B 1 62 ? 7.449 12.977 15.586 1 98.81 62 ALA B O 1
ATOM 1993 N N . LEU B 1 63 ? 7.48 14.242 17.406 1 98.44 63 LEU B N 1
ATOM 1994 C CA . LEU B 1 63 ? 8.578 13.492 18 1 98.44 63 LEU B CA 1
ATOM 1995 C C . LEU B 1 63 ? 8.156 12.055 18.297 1 98.44 63 LEU B C 1
ATOM 1997 O O . LEU B 1 63 ? 8.93 11.117 18.094 1 98.44 63 LEU B O 1
ATOM 2001 N N . SER B 1 64 ? 7 11.906 18.766 1 98.44 64 SER B N 1
ATOM 2002 C CA . SER B 1 64 ? 6.504 10.555 19.031 1 98.44 64 SER B CA 1
ATOM 2003 C C . SER B 1 64 ? 6.406 9.742 17.734 1 98.44 64 SER B C 1
ATOM 2005 O O . SER B 1 64 ? 6.566 8.523 17.75 1 98.44 64 SER B O 1
ATOM 2007 N N . PHE B 1 65 ? 6.105 10.391 16.656 1 98.69 65 PHE B N 1
ATOM 2008 C CA . PHE B 1 65 ? 6.102 9.727 15.359 1 98.69 65 PHE B CA 1
ATOM 2009 C C . PHE B 1 65 ? 7.516 9.359 14.93 1 98.69 65 PHE B C 1
ATOM 2011 O O . PHE B 1 65 ? 7.738 8.305 14.328 1 98.69 65 PHE B O 1
ATOM 2018 N N . LYS B 1 66 ? 8.414 10.25 15.188 1 98.25 66 LYS B N 1
ATOM 2019 C CA . LYS B 1 66 ? 9.812 9.977 14.852 1 98.25 66 LYS B CA 1
ATOM 2020 C C . LYS B 1 66 ? 10.281 8.664 15.469 1 98.25 66 LYS B C 1
ATOM 2022 O O . LYS B 1 66 ? 11.055 7.926 14.852 1 98.25 66 LYS B O 1
ATOM 2027 N N . ASP B 1 67 ? 9.789 8.336 16.609 1 97.12 67 ASP B N 1
ATOM 2028 C CA . ASP B 1 67 ? 10.148 7.105 17.312 1 97.12 67 ASP B CA 1
ATOM 2029 C C . ASP B 1 67 ? 9.719 5.875 16.516 1 97.12 67 ASP B C 1
ATOM 2031 O O . ASP B 1 67 ? 10.312 4.805 16.656 1 97.12 67 ASP B O 1
ATOM 2035 N N . LEU B 1 68 ? 8.742 5.996 15.727 1 96.56 68 LEU B N 1
ATOM 2036 C CA . LEU B 1 68 ? 8.273 4.883 14.906 1 96.56 68 LEU B CA 1
ATOM 2037 C C . LEU B 1 68 ? 9.281 4.551 13.812 1 96.56 68 LEU B C 1
ATOM 2039 O O . LEU B 1 68 ? 9.258 3.449 13.258 1 96.56 68 LEU B O 1
ATOM 2043 N N . CYS B 1 69 ? 10.148 5.48 13.5 1 96.12 69 CYS B N 1
ATOM 2044 C CA . CYS B 1 69 ? 11.078 5.324 12.383 1 96.12 69 CYS B CA 1
ATOM 2045 C C . CYS B 1 69 ? 12.422 4.797 12.867 1 96.12 69 CYS B C 1
ATOM 2047 O O . CYS B 1 69 ? 13.312 4.527 12.062 1 96.12 69 CYS B O 1
ATOM 2049 N N . VAL B 1 70 ? 12.68 4.656 14.148 1 89.69 70 VAL B N 1
ATOM 2050 C CA . VAL B 1 70 ? 13.977 4.312 14.734 1 89.69 70 VAL B CA 1
ATOM 2051 C C . VAL B 1 70 ? 14.406 2.932 14.25 1 89.69 70 VAL B C 1
ATOM 2053 O O . VAL B 1 70 ? 15.602 2.676 14.07 1 89.69 70 VAL B O 1
ATOM 2056 N N . GLY B 1 71 ? 13.664 2.059 13.805 1 84.06 71 GLY B N 1
ATOM 2057 C CA . GLY B 1 71 ? 14.008 0.711 13.383 1 84.06 71 GLY B CA 1
ATOM 2058 C C . GLY B 1 71 ? 14.43 0.633 11.93 1 84.06 71 GLY B C 1
ATOM 2059 O O . GLY B 1 71 ? 14.875 -0.418 11.461 1 84.06 71 GLY B O 1
ATOM 2060 N N . VAL B 1 72 ? 14.406 1.745 11.195 1 85.5 72 VAL B N 1
ATOM 2061 C CA . VAL B 1 72 ? 14.812 1.758 9.789 1 85.5 72 VAL B CA 1
ATOM 2062 C C . VAL B 1 72 ? 16.234 2.324 9.672 1 85.5 72 VAL B C 1
ATOM 2064 O O . VAL B 1 72 ? 16.453 3.51 9.922 1 85.5 72 VAL B O 1
ATOM 2067 N N . PRO B 1 73 ? 17.125 1.554 9.273 1 83.94 73 PRO B N 1
ATOM 2068 C CA . PRO B 1 73 ? 18.516 2.041 9.211 1 83.94 73 PRO B CA 1
ATOM 2069 C C . PRO B 1 73 ? 18.688 3.203 8.242 1 83.94 73 PRO B C 1
ATOM 2071 O O . PRO B 1 73 ? 18.031 3.234 7.188 1 83.94 73 PRO B O 1
ATOM 2074 N N . GLU B 1 74 ? 19.469 4.199 8.594 1 86.69 74 GLU B N 1
ATOM 2075 C CA . GLU B 1 74 ? 19.984 5.301 7.789 1 86.69 74 GLU B CA 1
ATOM 2076 C C . GLU B 1 74 ? 18.844 6.129 7.203 1 86.69 74 GLU B C 1
ATOM 2078 O O . GLU B 1 74 ? 18.969 6.695 6.113 1 86.69 74 GLU B O 1
ATOM 2083 N N . VAL B 1 75 ? 17.688 6.043 7.785 1 92.19 75 VAL B N 1
ATOM 2084 C CA . VAL B 1 75 ? 16.641 6.957 7.367 1 92.19 75 VAL B CA 1
ATOM 2085 C C . VAL B 1 75 ? 16.828 8.312 8.047 1 92.19 75 VAL B C 1
ATOM 2087 O O . VAL B 1 75 ? 17.125 8.375 9.242 1 92.19 75 VAL B O 1
ATOM 2090 N N . LYS B 1 76 ? 16.766 9.352 7.316 1 95.31 76 LYS B N 1
ATOM 2091 C CA . LYS B 1 76 ? 16.797 10.711 7.855 1 95.31 76 LYS B CA 1
ATOM 2092 C C . LYS B 1 76 ? 15.391 11.242 8.086 1 95.31 76 LYS B C 1
ATOM 2094 O O . LYS B 1 76 ? 14.562 11.234 7.168 1 95.31 76 LYS B O 1
ATOM 2099 N N . VAL B 1 77 ? 15.195 11.672 9.305 1 97.75 77 VAL B N 1
ATOM 2100 C CA . VAL B 1 77 ? 13.867 12.148 9.641 1 97.75 77 VAL B CA 1
ATOM 2101 C C . VAL B 1 77 ? 13.922 13.641 9.961 1 97.75 77 VAL B C 1
ATOM 2103 O O . VAL B 1 77 ? 14.742 14.078 10.773 1 97.75 77 VAL B O 1
ATOM 2106 N N . GLU B 1 78 ? 13.094 14.367 9.281 1 97.94 78 GLU B N 1
ATOM 2107 C CA . GLU B 1 78 ? 12.898 15.789 9.555 1 97.94 78 GLU B CA 1
ATOM 2108 C C . GLU B 1 78 ? 11.492 16.062 10.062 1 97.94 78 GLU B C 1
ATOM 2110 O O . GLU B 1 78 ? 10.539 15.391 9.664 1 97.94 78 GLU B O 1
ATOM 2115 N N . ILE B 1 79 ? 11.43 17.109 10.953 1 98.69 79 ILE B N 1
ATOM 2116 C CA . ILE B 1 79 ? 10.133 17.484 11.516 1 98.69 79 ILE B CA 1
ATOM 2117 C C . ILE B 1 79 ? 9.789 18.922 11.117 1 98.69 79 ILE B C 1
ATOM 2119 O O . ILE B 1 79 ? 10.625 19.812 11.25 1 98.69 79 ILE B O 1
ATOM 2123 N N . ILE B 1 80 ? 8.594 19.109 10.609 1 98.69 80 ILE B N 1
ATOM 2124 C CA . ILE B 1 80 ? 8.062 20.438 10.328 1 98.69 80 ILE B CA 1
ATOM 2125 C C . ILE B 1 80 ? 6.727 20.625 11.047 1 98.69 80 ILE B C 1
ATOM 2127 O O . ILE B 1 80 ? 5.797 19.828 10.859 1 98.69 80 ILE B O 1
ATOM 2131 N N . VAL B 1 81 ? 6.684 21.578 11.938 1 98.56 81 VAL B N 1
ATOM 2132 C CA . VAL B 1 81 ? 5.445 22.016 12.594 1 98.56 81 VAL B CA 1
ATOM 2133 C C . VAL B 1 81 ? 5.082 23.422 12.141 1 98.56 81 VAL B C 1
ATOM 2135 O O . VAL B 1 81 ? 5.855 24.359 12.344 1 98.56 81 VAL B O 1
ATOM 2138 N N . THR B 1 82 ? 3.934 23.547 11.555 1 97.25 82 THR B N 1
ATOM 2139 C CA . THR B 1 82 ? 3.619 24.844 10.961 1 97.25 82 THR B CA 1
ATOM 2140 C C . THR B 1 82 ? 2.146 25.188 11.164 1 97.25 82 THR B C 1
ATOM 2142 O O . THR B 1 82 ? 1.324 24.297 11.414 1 97.25 82 THR B O 1
ATOM 2145 N N . GLU B 1 83 ? 1.873 26.453 11.086 1 96.12 83 GLU B N 1
ATOM 2146 C CA . GLU B 1 83 ? 0.517 26.984 11.227 1 96.12 83 GLU B CA 1
ATOM 2147 C C . GLU B 1 83 ? -0.164 27.109 9.867 1 96.12 83 GLU B C 1
ATOM 2149 O O . GLU B 1 83 ? 0.465 27.516 8.883 1 96.12 83 GLU B O 1
ATOM 2154 N N . GLY B 1 84 ? -1.538 26.734 9.82 1 95.25 84 GLY B N 1
ATOM 2155 C CA . GLY B 1 84 ? -2.299 26.922 8.594 1 95.25 84 GLY B CA 1
ATOM 2156 C C . GLY B 1 84 ? -3.381 25.875 8.391 1 95.25 84 GLY B C 1
ATOM 2157 O O . GLY B 1 84 ? -3.775 25.188 9.344 1 95.25 84 GLY B O 1
ATOM 2158 N N . ASP B 1 85 ? -3.887 25.906 7.156 1 94.38 85 ASP B N 1
ATOM 2159 C CA . ASP B 1 85 ? -4.809 24.859 6.734 1 94.38 85 ASP B CA 1
ATOM 2160 C C . ASP B 1 85 ? -4.051 23.594 6.332 1 94.38 85 ASP B C 1
ATOM 2162 O O . ASP B 1 85 ? -3.117 23.656 5.527 1 94.38 85 ASP B O 1
ATOM 2166 N N . LEU B 1 86 ? -4.453 22.547 6.895 1 96.12 86 LEU B N 1
ATOM 2167 C CA . LEU B 1 86 ? -3.719 21.297 6.742 1 96.12 86 LEU B CA 1
ATOM 2168 C C . LEU B 1 86 ? -3.553 20.938 5.27 1 96.12 86 LEU B C 1
ATOM 2170 O O . LEU B 1 86 ? -2.43 20.734 4.797 1 96.12 86 LEU B O 1
ATOM 2174 N N . GLY B 1 87 ? -4.629 20.891 4.504 1 95.62 87 GLY B N 1
ATOM 2175 C CA . GLY B 1 87 ? -4.566 20.516 3.1 1 95.62 87 GLY B CA 1
ATOM 2176 C C . GLY B 1 87 ? -3.664 21.422 2.285 1 95.62 87 GLY B C 1
ATOM 2177 O O . GLY B 1 87 ? -2.811 20.953 1.534 1 95.62 87 GLY B O 1
ATOM 2178 N N . THR B 1 88 ? -3.789 22.703 2.494 1 95.75 88 THR B N 1
ATOM 2179 C CA . THR B 1 88 ? -3.006 23.703 1.771 1 95.75 88 THR B CA 1
ATOM 2180 C C . THR B 1 88 ? -1.521 23.562 2.102 1 95.75 88 THR B C 1
ATOM 2182 O O . THR B 1 88 ? -0.675 23.594 1.206 1 95.75 88 THR B O 1
ATOM 2185 N N . MET B 1 89 ? -1.251 23.375 3.383 1 97.12 89 MET B N 1
ATOM 2186 C CA . MET B 1 89 ? 0.144 23.281 3.807 1 97.12 89 MET B CA 1
ATOM 2187 C C . MET B 1 89 ? 0.792 22 3.299 1 97.12 89 MET B C 1
ATOM 2189 O O . MET B 1 89 ? 1.949 22.016 2.875 1 97.12 89 MET B O 1
ATOM 2193 N N . ILE B 1 90 ? 0.091 20.906 3.268 1 97.81 90 ILE B N 1
ATOM 2194 C CA . ILE B 1 90 ? 0.626 19.641 2.795 1 97.81 90 ILE B CA 1
ATOM 2195 C C . ILE B 1 90 ? 0.958 19.734 1.308 1 97.81 90 ILE B C 1
ATOM 2197 O O . ILE B 1 90 ? 2.045 19.344 0.88 1 97.81 90 ILE B O 1
ATOM 2201 N N . ILE B 1 91 ? 0.063 20.297 0.568 1 97.62 91 ILE B N 1
ATOM 2202 C CA . ILE B 1 91 ? 0.265 20.438 -0.87 1 97.62 91 ILE B CA 1
ATOM 2203 C C . ILE B 1 91 ? 1.498 21.297 -1.137 1 97.62 91 ILE B C 1
ATOM 2205 O O . ILE B 1 91 ? 2.348 20.938 -1.956 1 97.62 91 ILE B O 1
ATOM 2209 N N . SER B 1 92 ? 1.58 22.391 -0.415 1 97.62 92 SER B N 1
ATOM 2210 C CA . SER B 1 92 ? 2.715 23.297 -0.571 1 97.62 92 SER B CA 1
ATOM 2211 C C . SER B 1 92 ? 4.027 22.609 -0.228 1 97.62 92 SER B C 1
ATOM 2213 O O . SER B 1 92 ? 5.012 22.734 -0.957 1 97.62 92 SER B O 1
ATOM 2215 N N . MET B 1 93 ? 4.047 21.844 0.803 1 97.88 93 MET B N 1
ATOM 2216 C CA . MET B 1 93 ? 5.27 21.188 1.254 1 97.88 93 MET B CA 1
ATOM 2217 C C . MET B 1 93 ? 5.68 20.078 0.285 1 97.88 93 MET B C 1
ATOM 2219 O O . MET B 1 93 ? 6.871 19.875 0.04 1 97.88 93 MET B O 1
ATOM 2223 N N . VAL B 1 94 ? 4.707 19.328 -0.267 1 98.19 94 VAL B N 1
ATOM 2224 C CA . VAL B 1 94 ? 5.008 18.297 -1.248 1 98.19 94 VAL B CA 1
ATOM 2225 C C . VAL B 1 94 ? 5.727 18.906 -2.447 1 98.19 94 VAL B C 1
ATOM 2227 O O . VAL B 1 94 ? 6.73 18.375 -2.92 1 98.19 94 VAL B O 1
ATOM 2230 N N . LYS B 1 95 ? 5.262 20.062 -2.879 1 97.81 95 LYS B N 1
ATOM 2231 C CA . LYS B 1 95 ? 5.848 20.75 -4.031 1 97.81 95 LYS B CA 1
ATOM 2232 C C . LYS B 1 95 ? 7.238 21.281 -3.705 1 97.81 95 LYS B C 1
ATOM 2234 O O . LYS B 1 95 ? 8.18 21.094 -4.48 1 97.81 95 LYS B O 1
ATOM 2239 N N . GLU B 1 96 ? 7.363 21.875 -2.561 1 97.62 96 GLU B N 1
ATOM 2240 C CA . GLU B 1 96 ? 8.617 22.484 -2.15 1 97.62 96 GLU B CA 1
ATOM 2241 C C . GLU B 1 96 ? 9.711 21.438 -1.953 1 97.62 96 GLU B C 1
ATOM 2243 O O . GLU B 1 96 ? 10.844 21.625 -2.406 1 97.62 96 GLU B O 1
ATOM 2248 N N . ILE B 1 97 ? 9.367 20.359 -1.362 1 97.12 97 ILE B N 1
ATOM 2249 C CA . ILE B 1 97 ? 10.32 19.312 -1.021 1 97.12 97 ILE B CA 1
ATOM 2250 C C . ILE B 1 97 ? 10.57 18.422 -2.236 1 97.12 97 ILE B C 1
ATOM 2252 O O . ILE B 1 97 ? 11.648 17.844 -2.383 1 97.12 97 ILE B O 1
ATOM 2256 N N . GLY B 1 98 ? 9.648 18.391 -3.109 1 97.31 98 GLY B N 1
ATOM 2257 C CA . GLY B 1 98 ? 9.703 17.422 -4.195 1 97.31 98 GLY B CA 1
ATOM 2258 C C . GLY B 1 98 ? 9.547 15.984 -3.725 1 97.31 98 GLY B C 1
ATOM 2259 O O . GLY B 1 98 ? 10.32 15.109 -4.117 1 97.31 98 GLY B O 1
ATOM 2260 N N . ALA B 1 99 ? 8.609 15.789 -2.777 1 97.81 99 ALA B N 1
ATOM 2261 C CA . ALA B 1 99 ? 8.375 14.453 -2.23 1 97.81 99 ALA B CA 1
ATOM 2262 C C . ALA B 1 99 ? 7.793 13.523 -3.287 1 97.81 99 ALA B C 1
ATOM 2264 O O . ALA B 1 99 ? 6.914 13.914 -4.059 1 97.81 99 ALA B O 1
ATOM 2265 N N . SER B 1 100 ? 8.289 12.336 -3.326 1 95.88 100 SER B N 1
ATOM 2266 C CA . SER B 1 100 ? 7.809 11.359 -4.289 1 95.88 100 SER B CA 1
ATOM 2267 C C . SER B 1 100 ? 6.609 10.586 -3.744 1 95.88 100 SER B C 1
ATOM 2269 O O . SER B 1 100 ? 5.863 9.969 -4.504 1 95.88 100 SER B O 1
ATOM 2271 N N . ALA B 1 101 ? 6.438 10.609 -2.428 1 97.88 101 ALA B N 1
ATOM 2272 C CA . ALA B 1 101 ? 5.316 9.898 -1.815 1 97.88 101 ALA B CA 1
ATOM 2273 C C . ALA B 1 101 ? 4.781 10.656 -0.605 1 97.88 101 ALA B C 1
ATOM 2275 O O . ALA B 1 101 ? 5.555 11.258 0.147 1 97.88 101 ALA B O 1
ATOM 2276 N N . LEU B 1 102 ? 3.492 10.633 -0.469 1 98.56 102 LEU B N 1
ATOM 2277 C CA . LEU B 1 102 ? 2.771 11.195 0.669 1 98.56 102 LEU B CA 1
ATOM 2278 C C . LEU B 1 102 ? 2.023 10.102 1.428 1 98.56 102 LEU B C 1
ATOM 2280 O O . LEU B 1 102 ? 1.202 9.383 0.848 1 98.56 102 LEU B O 1
ATOM 2284 N N . ILE B 1 103 ? 2.305 9.992 2.701 1 98.69 103 ILE B N 1
ATOM 2285 C CA . ILE B 1 103 ? 1.67 9.008 3.574 1 98.69 103 ILE B CA 1
ATOM 2286 C C . ILE B 1 103 ? 0.733 9.719 4.551 1 98.69 103 ILE B C 1
ATOM 2288 O O . ILE B 1 103 ? 1.129 10.68 5.215 1 98.69 103 ILE B O 1
ATOM 2292 N N . LEU B 1 104 ? -0.503 9.273 4.613 1 98.44 104 LEU B N 1
ATOM 2293 C CA . LEU B 1 104 ? -1.423 9.875 5.574 1 98.44 104 LEU B CA 1
ATOM 2294 C C . LEU B 1 104 ? -2.408 8.836 6.102 1 98.44 104 LEU B C 1
ATOM 2296 O O . LEU B 1 104 ? -2.635 7.809 5.461 1 98.44 104 LEU B O 1
ATOM 2300 N N . GLY B 1 105 ? -2.854 9.062 7.324 1 98.25 105 GLY B N 1
ATOM 2301 C CA . GLY B 1 105 ? -3.965 8.289 7.848 1 98.25 105 GLY B CA 1
ATOM 2302 C C . GLY B 1 105 ? -5.309 8.703 7.273 1 98.25 105 GLY B C 1
ATOM 2303 O O . GLY B 1 105 ? -5.621 9.898 7.215 1 98.25 105 GLY B O 1
ATOM 2304 N N . LEU B 1 106 ? -6.043 7.73 6.848 1 96.19 106 LEU B N 1
ATOM 2305 C CA . LEU B 1 106 ? -7.387 8.008 6.344 1 96.19 106 LEU B CA 1
ATOM 2306 C C . LEU B 1 106 ? -8.43 7.793 7.434 1 96.19 106 LEU B C 1
ATOM 2308 O O . LEU B 1 106 ? -8.516 6.707 8.016 1 96.19 106 LEU B O 1
ATOM 2312 N N . HIS B 1 107 ? -9.141 8.719 7.711 1 93.69 107 HIS B N 1
ATOM 2313 C CA . HIS B 1 107 ? -10.188 8.719 8.734 1 93.69 107 HIS B CA 1
ATOM 2314 C C . HIS B 1 107 ? -11.328 9.656 8.359 1 93.69 107 HIS B C 1
ATOM 2316 O O . HIS B 1 107 ? -11.258 10.352 7.336 1 93.69 107 HIS B O 1
ATOM 2322 N N . ASP B 1 108 ? -12.375 9.711 9.102 1 90.06 108 ASP B N 1
ATOM 2323 C CA . ASP B 1 108 ? -13.609 10.398 8.742 1 90.06 108 ASP B CA 1
ATOM 2324 C C . ASP B 1 108 ? -13.391 11.906 8.633 1 90.06 108 ASP B C 1
ATOM 2326 O O . ASP B 1 108 ? -14.102 12.594 7.898 1 90.06 108 ASP B O 1
ATOM 2330 N N . GLN B 1 109 ? -12.422 12.453 9.305 1 91.62 109 GLN B N 1
ATOM 2331 C CA . GLN B 1 109 ? -12.188 13.898 9.312 1 91.62 109 GLN B CA 1
ATOM 2332 C C . GLN B 1 109 ? -10.953 14.25 8.492 1 91.62 109 GLN B C 1
ATOM 2334 O O . GLN B 1 109 ? -10.359 15.32 8.68 1 91.62 109 GLN B O 1
ATOM 2339 N N . SER B 1 110 ? -10.594 13.375 7.648 1 93.94 110 SER B N 1
ATOM 2340 C CA . SER B 1 110 ? -9.422 13.633 6.816 1 93.94 110 SER B CA 1
ATOM 2341 C C . SER B 1 110 ? -9.609 14.883 5.965 1 93.94 110 SER B C 1
ATOM 2343 O O . SER B 1 110 ? -10.703 15.133 5.453 1 93.94 110 SER B O 1
ATOM 2345 N N . PHE B 1 111 ? -8.5 15.617 5.801 1 92.38 111 PHE B N 1
ATOM 2346 C CA . PHE B 1 111 ? -8.555 16.875 5.062 1 92.38 111 PHE B CA 1
ATOM 2347 C C . PHE B 1 111 ? -8.953 16.625 3.609 1 92.38 111 PHE B C 1
ATOM 2349 O O . PHE B 1 111 ? -9.422 17.531 2.924 1 92.38 111 PHE B O 1
ATOM 2356 N N . LEU B 1 112 ? -8.812 15.492 3.166 1 91.69 112 LEU B N 1
ATOM 2357 C CA . LEU B 1 112 ? -9.156 15.125 1.797 1 91.69 112 LEU B CA 1
ATOM 2358 C C . LEU B 1 112 ? -10.656 15.219 1.569 1 91.69 112 LEU B C 1
ATOM 2360 O O . LEU B 1 112 ? -11.117 15.297 0.427 1 91.69 112 LEU B O 1
ATOM 2364 N N . TYR B 1 113 ? -11.398 15.227 2.652 1 88.94 113 TYR B N 1
ATOM 2365 C CA . TYR B 1 113 ? -12.852 15.266 2.537 1 88.94 113 TYR B CA 1
ATOM 2366 C C . TYR B 1 113 ? -13.359 16.703 2.609 1 88.94 113 TYR B C 1
ATOM 2368 O O . TYR B 1 113 ? -14.547 16.953 2.387 1 88.94 113 TYR B O 1
ATOM 2376 N N . LYS B 1 114 ? -12.609 17.625 2.857 1 84.81 114 LYS B N 1
ATOM 2377 C CA . LYS B 1 114 ? -13.102 18.906 3.334 1 84.81 114 LYS B CA 1
ATOM 2378 C C . LYS B 1 114 ? -13.086 19.953 2.219 1 84.81 114 LYS B C 1
ATOM 2380 O O . LYS B 1 114 ? -13.852 20.922 2.252 1 84.81 114 LYS B O 1
ATOM 2385 N N . SER B 1 115 ? -12.211 19.812 1.278 1 84.31 115 SER B N 1
ATOM 2386 C CA . SER B 1 115 ? -12.055 20.906 0.333 1 84.31 115 SER B CA 1
ATOM 2387 C C . SER B 1 115 ? -11.883 20.391 -1.092 1 84.31 115 SER B C 1
ATOM 2389 O O . SER B 1 115 ? -10.945 19.656 -1.378 1 84.31 115 SER B O 1
ATOM 2391 N N . ALA B 1 116 ? -12.711 20.906 -1.949 1 83.06 116 ALA B N 1
ATOM 2392 C CA . ALA B 1 116 ? -12.586 20.594 -3.371 1 83.06 116 ALA B CA 1
ATOM 2393 C C . ALA B 1 116 ? -11.281 21.141 -3.945 1 83.06 116 ALA B C 1
ATOM 2395 O O . ALA B 1 116 ? -10.656 20.484 -4.789 1 83.06 116 ALA B O 1
ATOM 2396 N N . THR B 1 117 ? -10.977 22.297 -3.465 1 87.62 117 THR B N 1
ATOM 2397 C CA . THR B 1 117 ? -9.742 22.922 -3.93 1 87.62 117 THR B CA 1
ATOM 2398 C C . THR B 1 117 ? -8.539 22.078 -3.559 1 87.62 117 THR B C 1
ATOM 2400 O O . THR B 1 117 ? -7.629 21.875 -4.371 1 87.62 117 THR B O 1
ATOM 2403 N N . VAL B 1 118 ? -8.547 21.531 -2.381 1 89.75 118 VAL B N 1
ATOM 2404 C CA . VAL B 1 118 ? -7.473 20.656 -1.941 1 89.75 118 VAL B CA 1
ATOM 2405 C C . VAL B 1 118 ? -7.441 19.406 -2.814 1 89.75 118 VAL B C 1
ATOM 2407 O O . VAL B 1 118 ? -6.371 18.969 -3.25 1 89.75 118 VAL B O 1
ATOM 2410 N N . ASN B 1 119 ? -8.555 18.984 -3.152 1 87.94 119 ASN B N 1
ATOM 2411 C CA . ASN B 1 119 ? -8.641 17.766 -3.959 1 87.94 119 ASN B CA 1
ATOM 2412 C C . ASN B 1 119 ? -8.062 17.984 -5.355 1 87.94 119 ASN B C 1
ATOM 2414 O O . ASN B 1 119 ? -7.305 17.141 -5.848 1 87.94 119 ASN B O 1
ATOM 2418 N N . THR B 1 120 ? -8.492 19.094 -5.922 1 88.81 120 THR B N 1
ATOM 2419 C CA . THR B 1 120 ? -7.992 19.422 -7.25 1 88.81 120 THR B CA 1
ATOM 2420 C C . THR B 1 120 ? -6.473 19.562 -7.23 1 88.81 120 THR B C 1
ATOM 2422 O O . THR B 1 120 ? -5.785 19.031 -8.109 1 88.81 120 THR B O 1
ATOM 2425 N N . ASN B 1 121 ? -5.965 20.188 -6.238 1 93 121 ASN B N 1
ATOM 2426 C CA . ASN B 1 121 ? -4.523 20.406 -6.137 1 93 121 ASN B CA 1
ATOM 2427 C C . ASN B 1 121 ? -3.783 19.109 -5.836 1 93 121 ASN B C 1
ATOM 2429 O O . ASN B 1 121 ? -2.674 18.891 -6.328 1 93 121 ASN B O 1
ATOM 2433 N N . MET B 1 122 ? -4.414 18.281 -5.062 1 93.56 122 MET B N 1
ATOM 2434 C CA . MET B 1 122 ? -3.811 16.984 -4.758 1 93.56 122 MET B CA 1
ATOM 2435 C C . MET B 1 122 ? -3.627 16.172 -6.027 1 93.56 122 MET B C 1
ATOM 2437 O O . MET B 1 122 ? -2.6 15.508 -6.199 1 93.56 122 MET B O 1
ATOM 2441 N N . ASN B 1 123 ? -4.562 16.234 -6.887 1 91.25 123 ASN B N 1
ATOM 2442 C CA . ASN B 1 123 ? -4.527 15.453 -8.125 1 91.25 123 ASN B CA 1
ATOM 2443 C C . ASN B 1 123 ? -3.439 15.961 -9.07 1 91.25 123 ASN B C 1
ATOM 2445 O O . ASN B 1 123 ? -3.025 15.242 -9.984 1 91.25 123 ASN B O 1
ATOM 2449 N N . SER B 1 124 ? -3.008 17.094 -8.82 1 93 124 SER B N 1
ATOM 2450 C CA . SER B 1 124 ? -2.01 17.688 -9.711 1 93 124 SER B CA 1
ATOM 2451 C C . SER B 1 124 ? -0.595 17.375 -9.227 1 93 124 SER B C 1
ATOM 2453 O O . SER B 1 124 ? 0.379 17.641 -9.93 1 93 124 SER B O 1
ATOM 2455 N N . LEU B 1 125 ? -0.488 16.812 -8.078 1 94.75 125 LEU B N 1
ATOM 2456 C CA . LEU B 1 125 ? 0.826 16.516 -7.512 1 94.75 125 LEU B CA 1
ATOM 2457 C C . LEU B 1 125 ? 1.494 15.367 -8.25 1 94.75 125 LEU B C 1
ATOM 2459 O O . LEU B 1 125 ? 0.827 14.406 -8.641 1 94.75 125 LEU B O 1
ATOM 2463 N N . ASN B 1 126 ? 2.789 15.539 -8.5 1 92.94 126 ASN B N 1
ATOM 2464 C CA . ASN B 1 126 ? 3.602 14.422 -8.969 1 92.94 126 ASN B CA 1
ATOM 2465 C C . ASN B 1 126 ? 4.113 13.57 -7.816 1 92.94 126 ASN B C 1
ATOM 2467 O O . ASN B 1 126 ? 5.32 13.453 -7.609 1 92.94 126 ASN B O 1
ATOM 2471 N N . CYS B 1 127 ? 3.25 13.141 -7.016 1 95.75 127 CYS B N 1
ATOM 2472 C CA . CYS B 1 127 ? 3.535 12.406 -5.789 1 95.75 127 CYS B CA 1
ATOM 2473 C C . CYS B 1 127 ? 2.527 11.281 -5.582 1 95.75 127 CYS B C 1
ATOM 2475 O O . CYS B 1 127 ? 1.324 11.484 -5.762 1 95.75 127 CYS B O 1
ATOM 2477 N N . ARG B 1 128 ? 3.016 10.156 -5.23 1 95.69 128 ARG B N 1
ATOM 2478 C CA . ARG B 1 128 ? 2.111 9.07 -4.871 1 95.69 128 ARG B CA 1
ATOM 2479 C C . ARG B 1 128 ? 1.446 9.336 -3.523 1 95.69 128 ARG B C 1
ATOM 2481 O O . ARG B 1 128 ? 2.115 9.711 -2.557 1 95.69 128 ARG B O 1
ATOM 2488 N N . ILE B 1 129 ? 0.132 9.18 -3.531 1 97.75 129 ILE B N 1
ATOM 2489 C CA . ILE B 1 129 ? -0.6 9.406 -2.291 1 97.75 129 ILE B CA 1
ATOM 2490 C C . ILE B 1 129 ? -1.054 8.07 -1.709 1 97.75 129 ILE B C 1
ATOM 2492 O O . ILE B 1 129 ? -1.877 7.371 -2.309 1 97.75 129 ILE B O 1
ATOM 2496 N N . LEU B 1 130 ? -0.544 7.695 -0.564 1 98.38 130 LEU B N 1
ATOM 2497 C CA . LEU B 1 130 ? -0.875 6.465 0.15 1 98.38 130 LEU B CA 1
ATOM 2498 C C . LEU B 1 130 ? -1.634 6.77 1.437 1 98.38 130 LEU B C 1
ATOM 2500 O O . LEU B 1 130 ? -1.065 7.32 2.383 1 98.38 130 LEU B O 1
ATOM 2504 N N . ALA B 1 131 ? -2.877 6.469 1.421 1 98 131 ALA B N 1
ATOM 2505 C CA . ALA B 1 131 ? -3.746 6.684 2.576 1 98 131 ALA B CA 1
ATOM 2506 C C . ALA B 1 131 ? -4.051 5.371 3.287 1 98 131 ALA B C 1
ATOM 2508 O O . ALA B 1 131 ? -4.594 4.441 2.682 1 98 131 ALA B O 1
ATOM 2509 N N . VAL B 1 132 ? -3.787 5.309 4.523 1 98.19 132 VAL B N 1
ATOM 2510 C CA . VAL B 1 132 ? -3.904 4.066 5.285 1 98.19 132 VAL B CA 1
ATOM 2511 C C . VAL B 1 132 ? -5.039 4.188 6.301 1 98.19 132 VAL B C 1
ATOM 2513 O O . VAL B 1 132 ? -5.125 5.18 7.027 1 98.19 132 VAL B O 1
ATOM 2516 N N . LYS B 1 133 ? -5.871 3.223 6.328 1 95.44 133 LYS B N 1
ATOM 2517 C CA . LYS B 1 133 ? -6.949 3.16 7.309 1 95.44 133 LYS B CA 1
ATOM 2518 C C . LYS B 1 133 ? -6.527 2.363 8.539 1 95.44 133 LYS B C 1
ATOM 2520 O O . LYS B 1 133 ? -5.773 1.395 8.43 1 95.44 133 LYS B O 1
ATOM 2525 N N . GLN B 1 134 ? -7.051 2.832 9.586 1 91.94 134 GLN B N 1
ATOM 2526 C CA . GLN B 1 134 ? -6.898 2.008 10.781 1 91.94 134 GLN B CA 1
ATOM 2527 C C . GLN B 1 134 ? -7.711 0.723 10.672 1 91.94 134 GLN B C 1
ATOM 2529 O O . GLN B 1 134 ? -8.836 0.735 10.164 1 91.94 134 GLN B O 1
ATOM 2534 N N . PRO B 1 135 ? -7.129 -0.387 11 1 84.44 135 PRO B N 1
ATOM 2535 C CA . PRO B 1 135 ? -7.914 -1.625 10.977 1 84.44 135 PRO B CA 1
ATOM 2536 C C . PRO B 1 135 ? -9.164 -1.546 11.852 1 84.44 135 PRO B C 1
ATOM 2538 O O . PRO B 1 135 ? -9.141 -0.932 12.922 1 84.44 135 PRO B O 1
ATOM 2541 N N . SER B 1 136 ? -10.312 -1.642 11.148 1 70.44 136 SER B N 1
ATOM 2542 C CA . SER B 1 136 ? -11.531 -1.622 11.953 1 70.44 136 SER B CA 1
ATOM 2543 C C . SER B 1 136 ? -11.727 -2.941 12.695 1 70.44 136 SER B C 1
ATOM 2545 O O . SER B 1 136 ? -11.336 -4 12.203 1 70.44 136 SER B O 1
ATOM 2547 N N . THR B 1 137 ? -11.844 -2.846 13.969 1 58.22 137 THR B N 1
ATOM 2548 C CA . THR B 1 137 ? -12.203 -4.043 14.719 1 58.22 137 THR B CA 1
ATOM 2549 C C . THR B 1 137 ? -13.289 -4.828 14 1 58.22 137 THR B C 1
ATOM 2551 O O . THR B 1 137 ? -13.336 -6.059 14.07 1 58.22 137 THR B O 1
ATOM 2554 N N . ASP B 1 138 ? -14.211 -4.121 13.406 1 52.19 138 ASP B N 1
ATOM 2555 C CA . ASP B 1 138 ? -15.367 -4.75 12.766 1 52.19 138 ASP B CA 1
ATOM 2556 C C . ASP B 1 138 ? -15.016 -5.258 11.367 1 52.19 138 ASP B C 1
ATOM 2558 O O . ASP B 1 138 ? -15.82 -5.934 10.727 1 52.19 138 ASP B O 1
ATOM 2562 N N . THR B 1 139 ? -14.07 -4.699 10.914 1 52.75 139 THR B N 1
ATOM 2563 C CA . THR B 1 139 ? -13.867 -4.992 9.5 1 52.75 139 THR B CA 1
ATOM 2564 C C . THR B 1 139 ? -13.352 -6.414 9.305 1 52.75 139 THR B C 1
ATOM 2566 O O . THR B 1 139 ? -12.141 -6.641 9.258 1 52.75 139 THR B O 1
ATOM 2569 N N . THR B 1 140 ? -13.711 -7.23 10.289 1 49.5 140 THR B N 1
ATOM 2570 C CA . THR B 1 140 ? -13.602 -8.594 9.789 1 49.5 140 THR B CA 1
ATOM 2571 C C . THR B 1 140 ? -14.266 -8.727 8.422 1 49.5 140 THR B C 1
ATOM 2573 O O . THR B 1 140 ? -15.453 -8.43 8.273 1 49.5 140 THR B O 1
ATOM 2576 N N . THR B 1 141 ? -13.656 -8.164 7.5 1 50.31 141 THR B N 1
ATOM 2577 C CA . THR B 1 141 ? -14.32 -8.461 6.238 1 50.31 141 THR B CA 1
ATOM 2578 C C . THR B 1 141 ? -15.211 -9.695 6.371 1 50.31 141 THR B C 1
ATOM 2580 O O . THR B 1 141 ? -14.734 -10.773 6.742 1 50.31 141 THR B O 1
ATOM 2583 N N . ARG B 1 142 ? -16.641 -9.398 6.609 1 43.22 142 ARG B N 1
ATOM 2584 C CA . ARG B 1 142 ? -17.75 -10.32 6.891 1 43.22 142 ARG B CA 1
ATOM 2585 C C . ARG B 1 142 ? -17.578 -11.625 6.121 1 43.22 142 ARG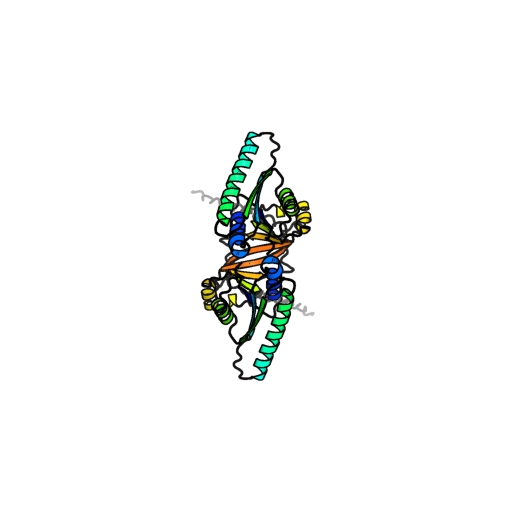 B C 1
ATOM 2587 O O . ARG B 1 142 ? -18.188 -11.812 5.066 1 43.22 142 ARG B O 1
ATOM 2594 N N . THR B 1 143 ? -16.453 -11.891 5.68 1 39.62 143 THR B N 1
ATOM 2595 C CA . THR B 1 143 ? -16.719 -13.141 4.98 1 39.62 143 THR B CA 1
ATOM 2596 C C . THR B 1 143 ? -17.078 -14.242 5.969 1 39.62 143 THR B C 1
ATOM 2598 O O . THR B 1 143 ? -16.484 -14.352 7.039 1 39.62 143 THR B O 1
ATOM 2601 N N . ARG B 1 144 ? -18.344 -14.719 6.016 1 39.97 144 ARG B N 1
ATOM 2602 C CA . ARG B 1 144 ? -18.953 -15.75 6.852 1 39.97 144 ARG B CA 1
ATOM 2603 C C . ARG B 1 144 ? -17.922 -16.75 7.332 1 39.97 144 ARG B C 1
ATOM 2605 O O . ARG B 1 144 ? -18.047 -17.328 8.422 1 39.97 144 ARG B O 1
ATOM 2612 N N . ASP B 1 145 ? -17.422 -17.656 6.375 1 45.12 145 ASP B N 1
ATOM 2613 C CA . ASP B 1 145 ? -16.844 -18.906 6.824 1 45.12 145 ASP B CA 1
ATOM 2614 C C . ASP B 1 145 ? -15.445 -18.688 7.41 1 45.12 145 ASP B C 1
ATOM 2616 O O . ASP B 1 145 ? -14.664 -17.891 6.883 1 45.12 145 ASP B O 1
ATOM 2620 N N . THR B 1 146 ? -15.18 -18.844 8.734 1 48.38 146 THR B N 1
ATOM 2621 C CA . THR B 1 146 ? -14.102 -18.938 9.711 1 48.38 146 THR B CA 1
ATOM 2622 C C . THR B 1 146 ? -12.789 -19.328 9.031 1 48.38 146 THR B C 1
ATOM 2624 O O . 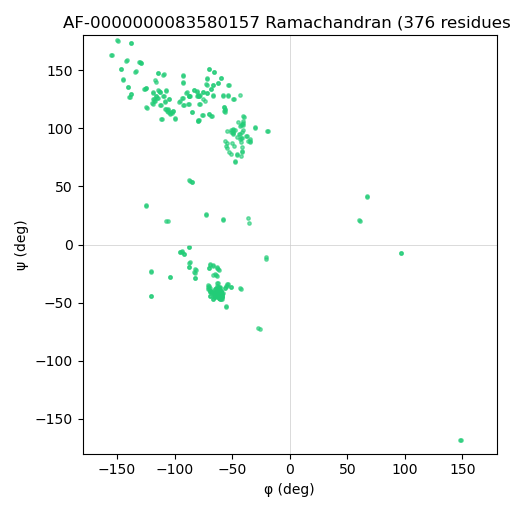THR B 1 146 ? -11.727 -19.266 9.648 1 48.38 146 THR B O 1
ATOM 2627 N N . SER B 1 147 ? -12.789 -19.734 7.793 1 54.47 147 SER B N 1
ATOM 2628 C CA . SER B 1 147 ? -11.586 -20.484 7.422 1 54.47 147 SER B CA 1
ATOM 2629 C C . SER B 1 147 ? -10.484 -19.547 6.949 1 54.47 147 SER B C 1
ATOM 2631 O O . SER B 1 147 ? -9.312 -19.922 6.895 1 54.47 147 SER B O 1
ATOM 2633 N N . THR B 1 148 ? -10.805 -18.25 6.598 1 61.69 148 THR B N 1
ATOM 2634 C CA . THR B 1 148 ? -9.68 -17.484 6.062 1 61.69 148 THR B CA 1
ATOM 2635 C C . THR B 1 148 ? -9.148 -16.5 7.105 1 61.69 148 THR B C 1
ATOM 2637 O O . THR B 1 148 ? -9.914 -15.75 7.707 1 61.69 148 THR B O 1
ATOM 2640 N N . ASN B 1 149 ? -7.973 -16.656 7.594 1 78.62 149 ASN B N 1
ATOM 2641 C CA . ASN B 1 149 ? -7.383 -15.844 8.664 1 78.62 149 ASN B CA 1
ATOM 2642 C C . ASN B 1 149 ? -6.047 -15.242 8.234 1 78.62 149 ASN B C 1
ATOM 2644 O O . ASN B 1 149 ? -5.16 -15.039 9.07 1 78.62 149 ASN B O 1
ATOM 2648 N N . VAL B 1 150 ? -5.938 -14.906 6.875 1 87.25 150 VAL B N 1
ATOM 2649 C CA . VAL B 1 150 ? -4.652 -14.359 6.445 1 87.25 150 VAL B CA 1
ATOM 2650 C C . VAL B 1 150 ? -4.629 -12.852 6.66 1 87.25 150 VAL B C 1
ATOM 2652 O O . VAL B 1 150 ? -5.551 -12.148 6.242 1 87.25 150 VAL B O 1
ATOM 2655 N N . VAL B 1 151 ? -3.572 -12.383 7.363 1 89 151 VAL B N 1
ATOM 2656 C CA . VAL B 1 151 ? -3.354 -10.953 7.551 1 89 151 VAL B CA 1
ATOM 2657 C C . VAL B 1 151 ? -2.537 -10.398 6.387 1 89 151 VAL B C 1
ATOM 2659 O O . VAL B 1 151 ? -1.482 -10.938 6.043 1 89 151 VAL B O 1
ATOM 2662 N N . LEU B 1 152 ? -3.029 -9.352 5.773 1 94 152 LEU B N 1
ATOM 2663 C CA . LEU B 1 152 ? -2.336 -8.773 4.625 1 94 152 LEU B CA 1
ATOM 2664 C C . LEU B 1 152 ? -2.689 -7.305 4.457 1 94 152 LEU B C 1
ATOM 2666 O O . LEU B 1 152 ? -3.613 -6.805 5.105 1 94 152 LEU B O 1
ATOM 2670 N N . SER B 1 153 ? -1.88 -6.629 3.701 1 96.5 153 SER B N 1
ATOM 2671 C CA . SER B 1 153 ? -2.236 -5.285 3.266 1 96.5 153 SER B CA 1
ATOM 2672 C C . SER B 1 153 ? -3.105 -5.32 2.012 1 96.5 153 SER B C 1
ATOM 2674 O O . SER B 1 153 ? -2.662 -5.777 0.957 1 96.5 153 SER B O 1
ATOM 2676 N N . GLN B 1 154 ? -4.281 -4.91 2.166 1 95.62 154 GLN B N 1
ATOM 2677 C CA . GLN B 1 154 ? -5.156 -4.742 1.011 1 95.62 154 GLN B CA 1
ATOM 2678 C C . GLN B 1 154 ? -5.027 -3.342 0.421 1 95.62 154 GLN B C 1
ATOM 2680 O O . GLN B 1 154 ? -5.094 -2.35 1.149 1 95.62 154 GLN B O 1
ATOM 2685 N N . ILE B 1 155 ? -4.852 -3.287 -0.84 1 97.25 155 ILE B N 1
ATOM 2686 C CA . ILE B 1 155 ? -4.605 -2.01 -1.499 1 97.25 155 ILE B CA 1
ATOM 2687 C C . ILE B 1 155 ? -5.605 -1.812 -2.635 1 97.25 155 ILE B C 1
ATOM 2689 O O . ILE B 1 155 ? -5.883 -2.744 -3.395 1 97.25 155 ILE B O 1
ATOM 2693 N N . GLU B 1 156 ? -6.176 -0.685 -2.709 1 94.12 156 GLU B N 1
ATOM 2694 C CA . GLU B 1 156 ? -7.078 -0.309 -3.793 1 94.12 156 GLU B CA 1
ATOM 2695 C C . GLU B 1 156 ? -6.824 1.125 -4.25 1 94.12 156 GLU B C 1
ATOM 2697 O O . GLU B 1 156 ? -6.688 2.029 -3.424 1 94.12 156 GLU B O 1
ATOM 2702 N N . ILE B 1 157 ? -6.68 1.271 -5.496 1 93.38 157 ILE B N 1
ATOM 2703 C CA . ILE B 1 157 ? -6.656 2.631 -6.023 1 93.38 157 ILE B CA 1
ATOM 2704 C C . ILE B 1 157 ? -8.078 3.176 -6.109 1 93.38 157 ILE B C 1
ATOM 2706 O O . ILE B 1 157 ? -8.93 2.607 -6.797 1 93.38 157 ILE B O 1
ATOM 2710 N N . VAL B 1 158 ? -8.242 4.258 -5.398 1 90.31 158 VAL B N 1
ATOM 2711 C CA . VAL B 1 158 ? -9.617 4.746 -5.312 1 90.31 158 VAL B CA 1
ATOM 2712 C C . VAL B 1 158 ? -9.664 6.23 -5.672 1 90.31 158 VAL B C 1
ATOM 2714 O O . VAL B 1 158 ? -8.633 6.91 -5.652 1 90.31 158 VAL B O 1
ATOM 2717 N N . ARG B 1 159 ? -10.852 6.594 -6.094 1 87.12 159 ARG B N 1
ATOM 2718 C CA . ARG B 1 159 ? -11.234 8 -6.113 1 87.12 159 ARG B CA 1
ATOM 2719 C C . ARG B 1 159 ? -12.094 8.352 -4.902 1 87.12 159 ARG B C 1
ATOM 2721 O O . ARG B 1 159 ? -13.203 7.852 -4.758 1 87.12 159 ARG B O 1
ATOM 2728 N N . LEU B 1 160 ? -11.531 9.062 -4.02 1 84.06 160 LEU B N 1
ATOM 2729 C CA . LEU B 1 160 ? -12.211 9.352 -2.762 1 84.06 160 LEU B CA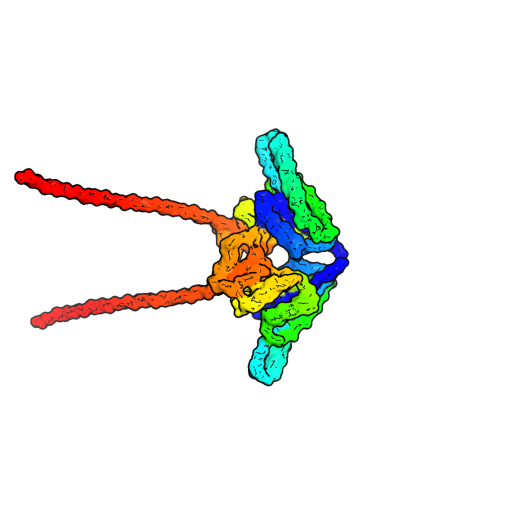 1
ATOM 2730 C C . LEU B 1 160 ? -13.438 10.227 -2.998 1 84.06 160 LEU B C 1
ATOM 2732 O O . LEU B 1 160 ? -13.391 11.164 -3.807 1 84.06 160 LEU B O 1
ATOM 2736 N N . CYS B 1 161 ? -14.586 9.742 -2.438 1 74.19 161 CYS B N 1
ATOM 2737 C CA . CYS B 1 161 ? -15.82 10.523 -2.459 1 74.19 161 CYS B CA 1
ATOM 2738 C C . CYS B 1 161 ? -16.266 10.867 -1.045 1 74.19 161 CYS B C 1
ATOM 2740 O O . CYS B 1 161 ? -15.922 10.172 -0.09 1 74.19 161 CYS B O 1
ATOM 2742 N N . ALA B 1 162 ? -16.766 12.031 -0.868 1 64.44 162 ALA B N 1
ATOM 2743 C CA . ALA B 1 162 ? -17.172 12.492 0.458 1 64.44 162 ALA B CA 1
ATOM 2744 C C . ALA B 1 162 ? -18.047 11.453 1.155 1 64.44 162 ALA B C 1
ATOM 2746 O O . ALA B 1 162 ? -18.891 10.828 0.524 1 64.44 162 ALA B O 1
ATOM 2747 N N . PRO B 1 163 ? -17.625 11.062 2.352 1 60.66 163 PRO B N 1
ATOM 2748 C CA . PRO B 1 163 ? -18.422 10.07 3.078 1 60.66 163 PRO B CA 1
ATOM 2749 C C . PRO B 1 163 ? -19.891 10.484 3.219 1 60.66 163 PRO B C 1
ATOM 2751 O O . PRO B 1 163 ? -20.203 11.68 3.281 1 60.66 163 PRO B O 1
ATOM 2754 N N . GLU B 1 164 ? -20.75 9.547 2.818 1 55.19 164 GLU B N 1
ATOM 2755 C CA . GLU B 1 164 ? -22.156 9.828 3.08 1 55.19 164 GLU B CA 1
ATOM 2756 C C . GLU B 1 164 ? -22.406 10.078 4.566 1 55.19 164 GLU B C 1
ATOM 2758 O O . GLU B 1 164 ? -21.797 9.422 5.418 1 55.19 164 GLU B O 1
ATOM 2763 N N . PRO B 1 165 ? -22.875 11.281 4.844 1 46.44 165 PRO B N 1
ATOM 2764 C CA . PRO B 1 165 ? -23.219 11.461 6.258 1 46.44 165 PRO B CA 1
ATOM 2765 C C . PRO B 1 165 ? -23.922 10.25 6.859 1 46.44 165 PRO B C 1
ATOM 2767 O O . PRO B 1 165 ? -24.688 9.578 6.176 1 46.44 165 PRO B O 1
ATOM 2770 N N . LYS B 1 166 ? -23.203 9.5 7.629 1 50.38 166 LYS B N 1
ATOM 2771 C CA . LYS B 1 166 ? -23.906 8.422 8.32 1 50.38 166 LYS B CA 1
ATOM 2772 C C . LYS B 1 166 ? -25.359 8.805 8.594 1 50.38 166 LYS B C 1
ATOM 2774 O O . LYS B 1 166 ? -25.641 9.906 9.086 1 50.38 166 LYS B O 1
ATOM 2779 N N . SER B 1 167 ? -26.297 8.328 7.809 1 43.44 167 SER B N 1
ATOM 2780 C CA . SER B 1 167 ? -27.703 8.586 8.094 1 43.44 16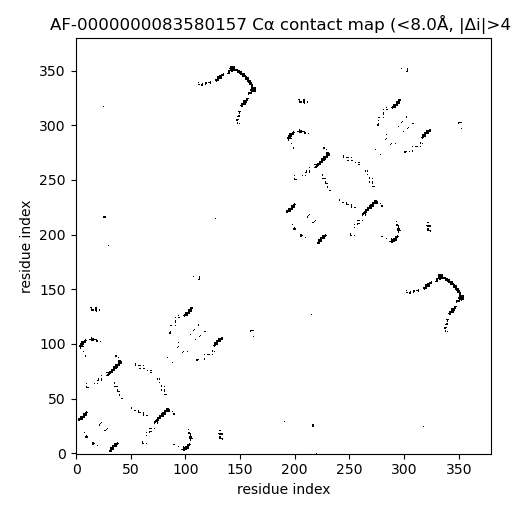7 SER B CA 1
ATOM 2781 C C . SER B 1 167 ? -27.984 8.57 9.586 1 43.44 167 SER B C 1
ATOM 2783 O O . SER B 1 167 ? -27.609 7.625 10.289 1 43.44 167 SER B O 1
ATOM 2785 N N . SER B 1 168 ? -27.938 9.711 10.188 1 40.5 168 SER B N 1
ATOM 2786 C CA . SER B 1 168 ? -28.516 9.773 11.523 1 40.5 168 SER B CA 1
ATOM 2787 C C . SER B 1 168 ? -29.766 8.891 11.617 1 40.5 168 SER B C 1
ATOM 2789 O O . SER B 1 168 ? -30.688 9.016 10.812 1 40.5 168 SER B O 1
ATOM 2791 N N . PHE B 1 169 ? -29.578 7.68 11.961 1 39.94 169 PHE B N 1
ATOM 2792 C CA . PHE B 1 169 ? -30.781 6.926 12.289 1 39.94 169 PHE B CA 1
ATOM 2793 C C . PHE B 1 169 ? -31.812 7.82 12.953 1 39.94 169 PHE B C 1
ATOM 2795 O O . PHE B 1 169 ? -31.531 8.453 13.977 1 39.94 169 PHE B O 1
ATOM 2802 N N . ARG B 1 170 ? -32.656 8.438 12.156 1 38.25 170 ARG B N 1
ATOM 2803 C CA . ARG B 1 170 ? -33.875 9.039 12.734 1 38.25 170 ARG B CA 1
ATOM 2804 C C . ARG B 1 170 ? -34.531 8.094 13.734 1 38.25 170 ARG B C 1
ATOM 2806 O O . ARG B 1 170 ? -34.875 6.965 13.383 1 38.25 170 ARG B O 1
ATOM 2813 N N . ILE B 1 171 ? -34.219 8.297 14.898 1 42.53 171 ILE B N 1
ATOM 2814 C CA . ILE B 1 171 ? -35 7.656 15.953 1 42.53 171 ILE B CA 1
ATOM 2815 C C . ILE B 1 171 ? -36.469 7.73 15.609 1 42.53 171 ILE B C 1
ATOM 2817 O O . ILE B 1 171 ? -37.031 8.82 15.523 1 42.53 171 ILE B O 1
ATOM 2821 N N . CYS B 1 172 ? -36.812 6.801 14.742 1 44 172 CYS B N 1
ATOM 2822 C CA . CYS B 1 172 ? -38.25 6.762 14.578 1 44 172 CYS B CA 1
ATOM 2823 C C . CYS B 1 172 ? -38.969 6.832 15.922 1 44 172 CYS B C 1
ATOM 2825 O O . CYS B 1 172 ? -38.656 6.051 16.828 1 44 172 CYS B O 1
ATOM 2827 N N . PRO B 1 173 ? -39.562 8.023 16.203 1 41.12 173 PRO B N 1
ATOM 2828 C CA . PRO B 1 173 ? -40.312 8.086 17.453 1 41.12 173 PRO B CA 1
ATOM 2829 C C . PRO B 1 173 ? -41.312 6.938 17.578 1 41.12 173 PRO B C 1
ATOM 2831 O O . PRO B 1 173 ? -42.062 6.637 16.641 1 41.12 173 PRO B O 1
ATOM 2834 N N . SER B 1 174 ? -41 5.863 18.25 1 40.09 174 SER B N 1
ATOM 2835 C CA . SER B 1 174 ? -41.938 4.797 18.594 1 40.09 174 SER B CA 1
ATOM 2836 C C . SER B 1 174 ? -43.281 5.367 19.016 1 40.09 174 SER B C 1
ATOM 2838 O O . SER B 1 174 ? -43.344 6.352 19.766 1 40.09 174 SER B O 1
ATOM 2840 N N . SER B 1 175 ? -44.344 5.172 18.172 1 40.06 175 SER B N 1
ATOM 2841 C CA . SER B 1 175 ? -45.75 5.406 18.406 1 40.06 175 SER B CA 1
ATOM 2842 C C . SER B 1 175 ? -46.188 4.926 19.781 1 40.06 175 SER B C 1
ATOM 2844 O O . SER B 1 175 ? -45.906 3.785 20.156 1 40.06 175 SER B O 1
ATOM 2846 N N . LEU B 1 176 ? -46.375 5.828 20.812 1 40.53 176 LEU B N 1
ATOM 2847 C CA . LEU B 1 176 ? -47 5.664 22.109 1 40.53 176 LEU B CA 1
ATOM 2848 C C . LEU B 1 176 ? -48.281 4.855 22 1 40.53 176 LEU B C 1
ATOM 2850 O O . LEU B 1 176 ? -49.188 5.242 21.25 1 40.53 176 LEU B O 1
ATOM 2854 N N . TRP B 1 177 ? -48.25 3.512 22.078 1 34.69 177 TRP B N 1
ATOM 2855 C CA . TRP B 1 177 ? -49.375 2.627 22.234 1 34.69 177 TRP B CA 1
ATOM 2856 C C . TRP B 1 177 ? -50.375 3.18 23.25 1 34.69 177 TRP B C 1
ATOM 2858 O O . TRP B 1 177 ? -50 3.447 24.406 1 34.69 177 TRP B O 1
ATOM 2868 N N . MET B 1 178 ? -51.406 3.969 22.859 1 36.16 178 MET B N 1
ATOM 2869 C CA . MET B 1 178 ? -52.594 4.395 23.609 1 36.16 178 MET B CA 1
ATOM 2870 C C . MET B 1 178 ? -53.219 3.215 24.344 1 36.16 178 MET B C 1
ATOM 2872 O O . MET B 1 178 ? -53.688 2.264 23.703 1 36.16 178 MET B O 1
ATOM 2876 N N . ILE B 1 179 ? -52.688 2.77 25.469 1 38.75 179 ILE B N 1
ATOM 2877 C CA . ILE B 1 179 ? -53.344 1.798 26.344 1 38.75 179 ILE B CA 1
ATOM 2878 C C . ILE B 1 179 ? -54.75 2.262 26.688 1 38.75 179 ILE B C 1
ATOM 2880 O O . ILE B 1 179 ? -54.938 3.314 27.297 1 38.75 179 ILE B O 1
ATOM 2884 N N . CYS B 1 180 ? -55.688 2.043 25.734 1 36.44 180 CYS B N 1
ATOM 2885 C CA . CYS B 1 180 ? -57.094 2.309 26.016 1 36.44 180 CYS B CA 1
ATOM 2886 C C . CYS B 1 180 ? -57.562 1.523 27.234 1 36.44 180 CYS B C 1
ATOM 2888 O O . CYS B 1 180 ? -57.469 0.294 27.25 1 36.44 180 CYS B O 1
ATOM 2890 N N . PHE B 1 181 ? -57.438 2.068 28.438 1 33.31 181 PHE B N 1
ATOM 2891 C CA . PHE B 1 181 ? -57.969 1.555 29.688 1 33.31 181 PHE B CA 1
ATOM 2892 C C . PHE B 1 181 ? -59.469 1.308 29.594 1 33.31 181 PHE B C 1
ATOM 2894 O O . PHE B 1 181 ? -60.219 2.227 29.297 1 33.31 181 PHE B O 1
ATOM 2901 N N . ARG B 1 182 ? -59.844 0.106 29.031 1 35.59 182 ARG B N 1
ATOM 2902 C CA . ARG B 1 182 ? -61.25 -0.31 29.094 1 35.59 182 ARG B CA 1
ATOM 2903 C C . ARG B 1 182 ? -61.812 -0.184 30.516 1 35.59 182 ARG B C 1
ATOM 2905 O O . ARG B 1 182 ? -61.25 -0.742 31.453 1 35.59 182 ARG B O 1
ATOM 2912 N N . SER B 1 183 ? -62.562 0.914 30.828 1 33.53 183 SER B N 1
ATOM 2913 C CA . SER B 1 183 ? -63.344 1.25 32 1 33.53 183 SER B CA 1
ATOM 2914 C C . SER B 1 183 ? -64.25 0.1 32.406 1 33.53 183 SER B C 1
ATOM 2916 O O . SER B 1 183 ? -65.062 -0.385 31.609 1 33.53 183 SER B O 1
ATOM 2918 N N . ARG B 1 184 ? -63.781 -0.902 33.188 1 34.66 184 ARG B N 1
ATOM 2919 C CA . ARG B 1 184 ? -64.688 -1.889 33.781 1 34.66 184 ARG B CA 1
ATOM 2920 C C . ARG B 1 184 ? -65.812 -1.21 34.5 1 34.66 184 ARG B C 1
ATOM 2922 O O . ARG B 1 184 ? -65.625 -0.373 35.406 1 34.66 184 ARG B O 1
ATOM 2929 N N . ARG B 1 185 ? -67 -1.09 33.844 1 34.94 185 ARG B N 1
ATOM 2930 C CA . ARG B 1 185 ? -68.25 -0.669 34.438 1 34.94 185 ARG B CA 1
ATOM 2931 C C . ARG B 1 185 ? -68.625 -1.516 35.656 1 34.94 185 ARG B C 1
ATOM 2933 O O . ARG B 1 185 ? -68.625 -2.746 35.562 1 34.94 185 ARG B O 1
ATOM 2940 N N . ARG B 1 186 ? -68.312 -1.005 36.844 1 30.88 186 ARG B N 1
ATOM 2941 C CA . ARG B 1 186 ? -68.812 -1.493 38.125 1 30.88 186 ARG B CA 1
ATOM 2942 C C . ARG B 1 186 ? -70.312 -1.75 38.094 1 30.88 186 ARG B C 1
ATOM 2944 O O . ARG B 1 186 ? -71.062 -0.855 37.75 1 30.88 186 ARG B O 1
ATOM 2951 N N . LYS B 1 187 ? -70.688 -3.006 37.781 1 39.62 187 LYS B N 1
ATOM 2952 C CA . LYS B 1 187 ? -72 -3.463 38.031 1 39.62 187 LYS B CA 1
ATOM 2953 C C . LYS B 1 187 ? -72.5 -2.967 39.375 1 39.62 187 LYS B C 1
ATOM 2955 O O . LYS B 1 187 ? -71.812 -3.096 40.406 1 39.62 187 LYS B O 1
ATOM 2960 N N . GLY B 1 188 ? -73.375 -1.934 39.375 1 30.02 188 GLY B N 1
ATOM 2961 C CA . GLY B 1 188 ? -74.25 -1.338 40.438 1 30.02 188 GLY B CA 1
ATOM 2962 C C . GLY B 1 188 ? -74.938 -2.367 41.312 1 30.02 188 GLY B C 1
ATOM 2963 O O . GLY B 1 188 ? -75.562 -3.273 40.812 1 30.02 188 GLY B O 1
ATOM 2964 N N . SER B 1 189 ? -74.25 -2.891 42.375 1 31.23 189 SER B N 1
ATOM 2965 C CA . SER B 1 189 ? -75 -3.613 43.438 1 31.23 189 SER B CA 1
ATOM 2966 C C . SER B 1 189 ? -76.312 -2.91 43.781 1 31.23 189 SER B C 1
ATOM 2968 O O . SER B 1 189 ? -76.312 -1.714 44.094 1 31.23 189 SER B O 1
ATOM 2970 N N . THR B 1 190 ? -77.438 -3.471 43.344 1 27.19 190 THR B N 1
ATOM 2971 C CA . THR B 1 190 ? -78.625 -3.51 44.281 1 27.19 190 THR B CA 1
ATOM 2972 C C . THR B 1 190 ? -78.25 -4.254 45.562 1 27.19 190 THR B C 1
ATOM 2974 O O . THR B 1 190 ? -77.562 -5.297 45.5 1 27.19 190 THR B O 1
#

Sequence (380 aa):
MVPHKIIAVVEDVDAARYALRWAVQNLLRNGDLVTLIHVYPSSRSKSKKKQRRLRLKGFQLALSFKDLCVGVPEVKVEIIVTEGDLGTMIISMVKEIGASALILGLHDQSFLYKSATVNTNMNSLNCRILAVKQPSTDTTTRTRDTSTNVVLSQIEIVRLCAPEPKSSFRICPSSLWMICFRSRRRKGSTMVPHKIIAVVEDVDAARYALRWAVQNLLRNGDLVTLIHVYPSSRSKSKKKQRRLRLKGFQLALSFKDLCVGVPEVKVEIIVTEGDLGTMIISMVKEIGASALILGLHDQSFLYKSATVNTNMNSLNCRILAVKQPSTDTTTRTRDTSTNVVLSQIEIVRLCAPEPKSSFRICPSSLWMICFRSRRRKGST

Organism: NCBI:txid337451

Foldseek 3Di:
DPAAEEEQEFDPDVLSLVQLLVCLVPPDAARHEYEYEYEDEDDPPPPPVVVVVRQVVRVVSSVVSVVSNVPHPNYHYHYYYYYDDRLVVVLVVCVVVVGQEYTGEDDLPDPCQPDPVSVVSVVVGNHHYHYGYDDDPPPPVPPPDPPDDDDDDDDDDDDDDRDDPPPPPPPPPPDPPPPPPPPPPPDPDD/DPAAEEEQEFDPDVLSLVQLLVCLVPPDAARHEYEYEYEDEDDPPPPPVVVVVRQVVRVVSSVVSVVSNVPHPNYHYHYYYYYDDRLVVVLVVCVVVVGQEYTGEDDLPDPCQPDPVSVVSVVVGNHHYHYGYDDDPPPPVPPPDPPDDDDDDDDDDDDDDRDDPPPPPPPPPPDPPPPPPPPPPPDDDD

Solvent-accessible surface area (backbone atoms only — not comparable to full-atom values): 21250 Å² total; per-residue (Å²): 129,86,59,52,34,32,35,35,46,48,56,102,48,69,21,21,54,48,23,51,50,47,36,55,75,69,61,62,48,74,49,22,36,37,37,38,37,26,57,42,73,71,62,87,66,81,50,62,66,58,53,51,50,51,51,50,51,40,47,54,51,46,51,60,53,53,61,67,50,68,84,47,62,69,50,44,77,43,81,46,73,46,78,37,56,54,50,62,52,51,56,50,48,38,64,73,69,58,24,52,31,36,38,28,33,43,57,96,80,31,59,67,62,72,34,48,68,47,17,57,53,58,61,68,48,85,42,48,43,39,32,17,38,52,65,51,89,73,50,44,48,72,17,71,54,83,56,28,66,32,67,33,37,38,34,35,58,38,44,45,29,24,72,52,72,72,75,70,74,68,72,68,77,76,77,78,77,76,77,75,76,76,77,77,76,75,76,78,76,131,128,86,59,51,36,32,36,36,47,49,57,101,48,69,22,20,53,48,23,51,50,47,36,54,76,69,61,61,50,74,49,22,35,37,37,38,37,26,57,41,73,71,62,85,64,81,50,62,66,57,52,50,49,52,52,51,52,39,47,52,51,46,51,60,53,53,60,66,49,68,84,47,61,70,48,44,77,45,81,46,71,45,78,37,56,54,50,63,51,51,55,51,48,40,64,73,70,58,24,52,31,37,38,27,31,44,55,95,82,30,58,67,63,73,33,48,68,48,19,58,53,56,60,67,48,85,42,47,41,42,32,18,38,51,64,51,88,72,51,45,47,75,18,73,55,84,55,28,68,32,66,32,37,38,36,33,57,36,44,46,28,23,73,50,72,73,73,69,76,68,73,69,78,74,79,79,77,78,77,74,75,77,77,78,78,75,77,77,79,127

Radius of gyration: 29.02 Å; Cα contacts (8 Å, |Δi|>4): 707; chains: 2; bounding box: 109×74×69 Å